Protein AF-A0A969BPZ3-F1 (afdb_monomer)

Foldseek 3Di:
DVVVVVVVVVVVVVVVVVVVVVVVVVVVVVVVVVVVVVVCVVVVNDPVVVVVPPPDPPPPPPLPPPVPVLVVLLVLVVVLLVVCVVDDDDPVSVVSVVVSLVVLLSDDLVSNLVSLVVLCVPPVDDPLSNLVVLVVSLVSCCVRPVVSSVVSVVVVCVVPVVVCNVVNPDPPVVVVPPPDPPPDPDDD

pLDDT: mean 77.87, std 13.93, range [44.22, 94.94]

Secondary structure (DSSP, 8-state):
-HHHHHHHHHHHHHHHHHHHHHHHHHHHHHHHHHHHHHHHHHTT---HHHHGGGT--------------HHHHHHHHHHHHHHHHH-TT-HHHHHHHHHHHHHHHHS-HHHHHHHHHHHHH-TTS-HHHHHHHHHHHHHHHHHH-HHHHHHHHHHHHHHS-GGGTTT----GGGGGGSS---------

Structure (mmCIF, N/CA/C/O backbone):
data_AF-A0A969BPZ3-F1
#
_entry.id   AF-A0A969BPZ3-F1
#
loop_
_atom_site.group_PDB
_atom_site.id
_atom_site.type_symbol
_atom_site.label_atom_id
_atom_site.label_alt_id
_atom_site.label_comp_id
_atom_site.label_asym_id
_atom_site.label_entity_id
_atom_site.label_seq_id
_atom_site.pdbx_PDB_ins_code
_atom_site.Cartn_x
_atom_site.Cartn_y
_atom_site.Cartn_z
_atom_site.occupancy
_atom_site.B_iso_or_equiv
_atom_site.auth_seq_id
_atom_site.auth_comp_id
_atom_site.auth_asym_id
_atom_site.auth_atom_id
_atom_site.pdbx_PDB_model_num
ATOM 1 N N . MET A 1 1 ? 18.021 32.099 -45.052 1.00 61.59 1 MET A N 1
ATOM 2 C CA . MET A 1 1 ? 17.840 30.682 -45.458 1.00 61.59 1 MET A CA 1
ATOM 3 C C . MET A 1 1 ? 18.599 29.676 -44.587 1.00 61.59 1 MET A C 1
ATOM 5 O O . MET A 1 1 ? 18.007 28.665 -44.249 1.00 61.59 1 MET A O 1
ATOM 9 N N . LYS A 1 2 ? 19.845 29.931 -44.150 1.00 79.25 2 LYS A N 1
ATOM 10 C CA . LYS A 1 2 ? 20.632 28.962 -43.348 1.00 79.25 2 LYS A CA 1
ATOM 11 C C . LYS A 1 2 ? 20.025 28.616 -41.974 1.00 79.25 2 LYS A C 1
ATOM 13 O O . LYS A 1 2 ? 20.134 27.482 -41.537 1.00 79.25 2 LYS A O 1
ATOM 18 N N . ILE A 1 3 ? 19.326 29.565 -41.345 1.00 88.38 3 ILE A N 1
ATOM 19 C CA . ILE A 1 3 ? 18.760 29.425 -39.988 1.00 88.38 3 ILE A CA 1
ATOM 20 C C . ILE A 1 3 ? 17.655 28.351 -39.915 1.00 88.38 3 ILE A C 1
ATOM 22 O O . ILE A 1 3 ? 17.536 27.652 -38.914 1.00 88.38 3 ILE A O 1
ATOM 26 N N . SER A 1 4 ? 16.873 28.172 -40.987 1.00 85.31 4 SER A N 1
ATOM 27 C CA . SER A 1 4 ? 15.794 27.173 -41.021 1.00 85.31 4 SER A CA 1
ATOM 28 C C . SER A 1 4 ? 16.330 25.737 -41.071 1.00 85.31 4 SER A C 1
ATOM 30 O O . SER A 1 4 ? 15.744 24.850 -40.452 1.00 85.31 4 SER A O 1
ATOM 32 N N . LEU A 1 5 ? 17.475 25.521 -41.730 1.00 92.50 5 LEU A N 1
ATOM 33 C CA . LEU A 1 5 ? 18.128 24.212 -41.779 1.00 92.50 5 LEU A CA 1
ATOM 34 C C . LEU A 1 5 ? 18.651 23.813 -40.392 1.00 92.50 5 LEU A C 1
ATOM 36 O O . LEU A 1 5 ? 18.421 22.692 -39.945 1.00 92.50 5 LEU A O 1
ATOM 40 N N . THR A 1 6 ? 19.295 24.745 -39.681 1.00 93.94 6 THR A N 1
ATOM 41 C CA . THR A 1 6 ? 19.827 24.494 -38.335 1.00 93.94 6 THR A CA 1
ATOM 42 C C . THR A 1 6 ? 18.718 24.131 -37.350 1.00 93.94 6 THR A C 1
ATOM 44 O O . THR A 1 6 ? 18.886 23.213 -36.552 1.00 93.94 6 THR A O 1
ATOM 47 N N . LEU A 1 7 ? 17.557 24.791 -37.443 1.00 92.81 7 LEU A N 1
ATOM 48 C CA . LEU A 1 7 ? 16.413 24.510 -36.572 1.00 92.81 7 LEU A CA 1
ATOM 49 C C . LEU A 1 7 ? 15.846 23.095 -36.790 1.00 92.81 7 LEU A C 1
ATOM 51 O O . LEU A 1 7 ? 15.553 22.398 -35.822 1.00 92.81 7 LEU A O 1
ATOM 55 N N . SER A 1 8 ? 15.750 22.639 -38.045 1.00 93.25 8 SER A N 1
ATOM 56 C CA . SER A 1 8 ? 15.281 21.281 -38.356 1.00 93.25 8 SER A CA 1
ATOM 57 C C . SER A 1 8 ? 16.219 20.203 -37.806 1.00 93.25 8 SER A C 1
ATOM 59 O O . SER A 1 8 ? 15.750 19.178 -37.314 1.00 93.25 8 SER A O 1
ATOM 61 N N . VAL A 1 9 ? 17.535 20.429 -37.866 1.00 94.94 9 VAL A N 1
ATOM 62 C CA . VAL A 1 9 ? 18.534 19.486 -37.335 1.00 94.94 9 VAL A CA 1
ATOM 63 C C . VAL A 1 9 ? 18.443 19.394 -35.810 1.00 94.94 9 VAL A C 1
ATOM 65 O O . VAL A 1 9 ? 18.528 18.297 -35.261 1.00 94.94 9 VAL A O 1
ATOM 68 N N . ILE A 1 10 ? 18.199 20.516 -35.124 1.00 94.75 10 ILE A N 1
ATOM 69 C CA . ILE A 1 10 ? 18.041 20.537 -33.663 1.00 94.75 10 ILE A CA 1
ATOM 70 C C . ILE A 1 10 ? 16.812 19.727 -33.233 1.00 94.75 10 ILE A C 1
ATOM 72 O O . ILE A 1 10 ? 16.922 18.885 -32.345 1.00 94.75 10 ILE A O 1
ATOM 76 N N . ILE A 1 11 ? 15.657 19.920 -33.880 1.00 93.19 11 ILE A N 1
ATOM 77 C CA . ILE A 1 11 ? 14.431 19.176 -33.536 1.00 93.19 11 ILE A CA 1
ATOM 78 C C . ILE A 1 11 ? 14.629 17.667 -33.752 1.00 93.19 11 ILE A C 1
ATOM 80 O O . ILE A 1 11 ? 14.223 16.864 -32.910 1.00 93.19 11 ILE A O 1
ATOM 84 N N . LEU A 1 12 ? 15.309 17.279 -34.838 1.00 94.62 12 LEU A N 1
ATOM 85 C CA . LEU A 1 12 ? 15.612 15.875 -35.124 1.00 94.62 12 LEU A CA 1
ATOM 86 C C . LEU A 1 12 ? 16.534 15.260 -34.059 1.00 94.62 12 LEU A C 1
ATOM 88 O O . LEU A 1 12 ? 16.287 14.146 -33.598 1.00 94.62 12 LEU A O 1
ATOM 92 N N . ALA A 1 13 ? 17.559 16.000 -33.626 1.00 94.31 13 ALA A N 1
ATOM 93 C CA . ALA A 1 13 ? 18.487 15.556 -32.589 1.00 94.31 13 ALA A CA 1
ATOM 94 C C . ALA A 1 13 ? 17.786 15.340 -31.235 1.00 94.31 13 ALA A C 1
ATOM 96 O O . ALA A 1 13 ? 18.028 14.326 -30.578 1.00 94.31 13 ALA A O 1
ATOM 97 N N . VAL A 1 14 ? 16.870 16.237 -30.842 1.00 92.44 14 VAL A N 1
ATOM 98 C CA . VAL A 1 14 ? 16.089 16.081 -29.599 1.00 92.44 14 VAL A CA 1
ATOM 99 C C . VAL A 1 14 ? 15.167 14.860 -29.675 1.00 92.44 14 VAL A C 1
ATOM 101 O O . VAL A 1 14 ? 15.105 14.078 -28.724 1.00 92.44 14 VAL A O 1
ATOM 104 N N . GLY A 1 15 ? 14.489 14.652 -30.808 1.00 90.12 15 GLY A N 1
ATOM 105 C CA . GLY A 1 15 ? 13.627 13.485 -31.015 1.00 90.12 15 GLY A CA 1
ATOM 106 C C . GLY A 1 15 ? 14.395 12.161 -30.955 1.00 90.12 15 GLY A C 1
ATOM 107 O O . GLY A 1 15 ? 13.956 11.222 -30.288 1.00 90.12 15 GLY A O 1
ATOM 108 N N . PHE A 1 16 ? 15.571 12.103 -31.587 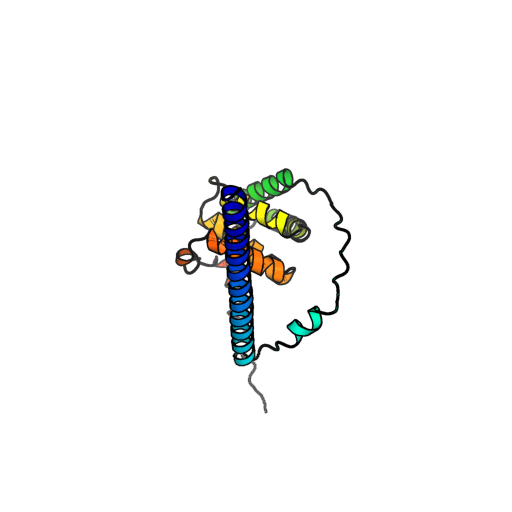1.00 92.69 16 PHE A N 1
ATOM 109 C CA . PHE A 1 16 ? 16.438 10.923 -31.567 1.00 92.69 16 PHE A CA 1
ATOM 110 C C . PHE A 1 16 ? 16.926 10.596 -30.151 1.00 92.69 16 PHE A C 1
ATOM 112 O O . PHE A 1 16 ? 16.864 9.441 -29.724 1.00 92.69 16 PHE A O 1
ATOM 119 N N . TRP A 1 17 ? 17.339 11.617 -29.392 1.00 90.94 17 TRP A N 1
ATOM 120 C CA . TRP A 1 17 ? 17.774 11.442 -28.007 1.00 90.94 17 TRP A CA 1
ATOM 121 C C . TRP A 1 17 ? 16.648 10.890 -27.123 1.00 90.94 17 TRP A C 1
ATOM 123 O O . TRP A 1 17 ? 16.852 9.914 -26.398 1.00 90.94 17 TRP A O 1
ATOM 133 N N . LEU A 1 18 ? 15.438 11.461 -27.198 1.00 87.00 18 LEU A N 1
ATOM 134 C CA . LEU A 1 18 ? 14.296 10.949 -26.433 1.00 87.00 18 LEU A CA 1
ATOM 135 C C . LEU A 1 18 ? 13.954 9.504 -26.822 1.00 87.00 18 LEU A C 1
ATOM 137 O O . LEU A 1 18 ? 13.739 8.677 -25.933 1.00 87.00 18 LEU A O 1
ATOM 141 N N . GLY A 1 19 ? 13.957 9.183 -28.118 1.00 86.31 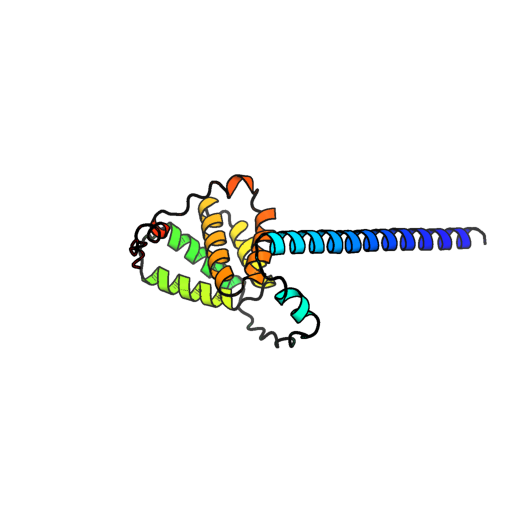19 GLY A N 1
ATOM 142 C CA . GLY A 1 19 ? 13.690 7.830 -28.610 1.00 86.31 19 GLY A CA 1
ATOM 143 C C . GLY A 1 19 ? 14.682 6.797 -28.069 1.00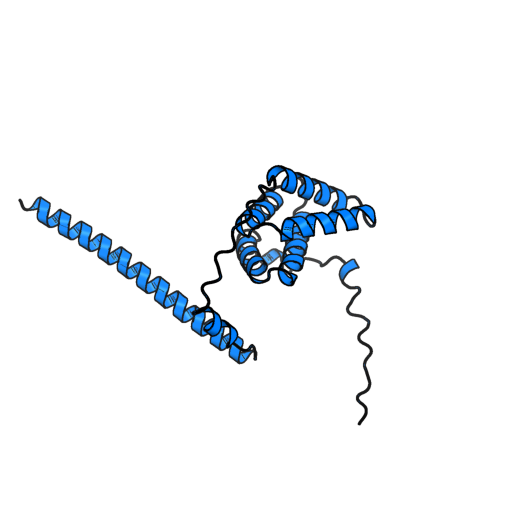 86.31 19 GLY A C 1
ATOM 144 O O . GLY A 1 19 ? 14.275 5.749 -27.563 1.00 86.31 19 GLY A O 1
ATOM 145 N N . ALA A 1 20 ? 15.978 7.121 -28.077 1.00 83.69 20 ALA A N 1
ATOM 146 C CA . ALA A 1 20 ? 17.019 6.240 -27.553 1.00 83.69 20 ALA A CA 1
ATOM 147 C C . ALA A 1 20 ? 16.825 5.938 -26.054 1.00 83.69 20 ALA A C 1
ATOM 149 O O . ALA A 1 20 ? 16.913 4.783 -25.633 1.00 83.69 20 ALA A O 1
ATOM 150 N N . THR A 1 21 ? 16.474 6.943 -25.241 1.00 83.00 21 THR A N 1
ATOM 151 C CA . THR A 1 21 ? 16.262 6.729 -23.794 1.00 83.00 21 THR A CA 1
ATOM 152 C C . THR A 1 21 ? 15.083 5.802 -23.485 1.00 83.00 21 THR A C 1
ATOM 154 O O . THR A 1 21 ? 15.133 5.042 -22.516 1.00 83.00 21 THR A O 1
ATOM 157 N N . GLN A 1 22 ? 14.027 5.818 -24.304 1.00 77.00 22 GLN A N 1
ATOM 158 C CA . GLN A 1 22 ? 12.872 4.936 -24.120 1.00 77.00 22 GLN A CA 1
ATOM 159 C C . GLN A 1 22 ? 13.213 3.479 -24.452 1.00 77.00 22 GLN A C 1
ATOM 161 O O . GLN A 1 22 ? 12.783 2.571 -23.736 1.00 77.00 22 GLN A O 1
ATOM 166 N N . HIS A 1 23 ? 14.038 3.250 -25.478 1.00 77.38 23 HIS A N 1
ATOM 167 C CA . HIS A 1 23 ? 14.510 1.911 -25.827 1.00 77.38 23 HIS A CA 1
ATOM 168 C C . HIS A 1 23 ? 15.363 1.281 -24.725 1.00 77.38 23 HIS A C 1
ATOM 170 O O . HIS A 1 23 ? 15.146 0.114 -24.394 1.00 77.38 23 HIS A O 1
ATOM 176 N N . HIS A 1 24 ? 16.265 2.050 -24.105 1.00 85.12 24 HIS A N 1
ATOM 177 C CA . HIS A 1 24 ? 17.056 1.558 -22.974 1.00 85.12 24 HIS A CA 1
ATOM 178 C C . HIS A 1 24 ? 16.169 1.142 -21.799 1.00 85.12 24 HIS A C 1
ATOM 180 O O . HIS A 1 24 ? 16.296 0.025 -21.307 1.00 85.12 24 HIS A O 1
ATOM 186 N N . LYS A 1 25 ? 15.179 1.967 -21.431 1.00 79.12 25 LYS A N 1
ATOM 187 C CA . LYS A 1 25 ? 14.241 1.634 -20.345 1.00 79.12 25 LYS A CA 1
ATOM 188 C C . LYS A 1 25 ? 13.459 0.348 -20.607 1.00 79.12 25 LYS A C 1
ATOM 190 O O . LYS A 1 25 ? 13.278 -0.445 -19.689 1.00 79.12 25 LYS A O 1
ATOM 195 N N . LEU A 1 26 ? 12.996 0.131 -21.839 1.00 79.81 26 LEU A N 1
ATOM 196 C CA . LEU A 1 26 ? 12.280 -1.096 -22.206 1.00 79.81 26 LEU A CA 1
ATOM 197 C C . LEU A 1 26 ? 13.194 -2.326 -22.189 1.00 79.81 26 LEU A C 1
ATOM 199 O O . LEU A 1 26 ? 12.759 -3.402 -21.777 1.00 79.81 26 LEU A O 1
ATOM 203 N N . SER A 1 27 ? 14.448 -2.171 -22.617 1.00 85.75 27 SER A N 1
ATOM 204 C CA . SER A 1 27 ? 15.452 -3.234 -22.553 1.00 85.75 27 SER A CA 1
ATOM 205 C C . SER A 1 27 ? 15.763 -3.621 -21.107 1.00 85.75 27 SER A C 1
ATOM 207 O O . SER A 1 27 ? 15.736 -4.804 -20.768 1.00 85.75 27 SER A O 1
ATOM 209 N N . ASP A 1 28 ? 15.970 -2.632 -20.238 1.00 88.06 28 ASP A N 1
ATOM 210 C CA . ASP A 1 28 ? 16.247 -2.855 -18.819 1.00 88.06 28 ASP A CA 1
ATOM 211 C C . ASP A 1 28 ? 15.059 -3.511 -18.113 1.00 88.06 28 ASP A C 1
ATOM 213 O O . ASP A 1 28 ? 15.240 -4.451 -17.340 1.00 88.06 28 ASP A O 1
ATOM 217 N N . LEU A 1 29 ? 13.827 -3.085 -18.423 1.00 80.88 29 LEU A N 1
ATOM 218 C CA . LEU A 1 29 ? 12.624 -3.715 -17.877 1.00 80.88 29 LEU A CA 1
ATOM 219 C C . LEU A 1 29 ? 12.531 -5.193 -18.272 1.00 80.88 29 LEU A C 1
ATOM 221 O O . LEU A 1 29 ? 12.227 -6.030 -17.425 1.00 80.88 29 LEU A O 1
ATOM 225 N N . ARG A 1 30 ? 12.811 -5.525 -19.541 1.00 86.44 30 ARG A N 1
ATOM 226 C CA . ARG A 1 30 ? 12.797 -6.914 -20.029 1.00 86.44 30 ARG A CA 1
ATOM 227 C C . ARG A 1 30 ? 13.885 -7.759 -19.377 1.00 86.44 30 ARG A C 1
ATOM 229 O O . ARG A 1 30 ? 13.601 -8.878 -18.963 1.00 86.44 30 ARG A O 1
ATOM 236 N N . SER A 1 31 ? 15.094 -7.215 -19.250 1.00 88.94 31 SER A N 1
ATOM 237 C CA . SER A 1 31 ? 16.218 -7.889 -18.594 1.00 88.94 31 SER A CA 1
ATOM 238 C C . SER A 1 31 ? 15.914 -8.177 -17.120 1.00 88.94 31 SER A C 1
ATOM 240 O O . SER A 1 31 ? 16.042 -9.311 -16.657 1.00 88.94 31 SER A O 1
ATOM 242 N N . ASN A 1 32 ? 15.402 -7.179 -16.393 1.00 84.94 32 ASN A N 1
ATOM 243 C CA . ASN A 1 32 ? 15.002 -7.339 -14.996 1.00 84.94 32 ASN A CA 1
ATOM 244 C C . ASN A 1 32 ? 13.858 -8.346 -14.844 1.00 84.94 32 ASN A C 1
ATOM 246 O O . ASN A 1 32 ? 13.899 -9.177 -13.941 1.00 84.94 32 ASN A O 1
ATOM 250 N N . HIS A 1 33 ? 12.880 -8.321 -15.750 1.00 85.31 33 HIS A N 1
ATOM 251 C CA . HIS A 1 33 ? 11.781 -9.282 -15.755 1.00 85.31 33 HIS A CA 1
ATOM 252 C C . HIS A 1 33 ? 12.277 -10.721 -15.962 1.00 85.31 33 HIS A C 1
ATOM 254 O O . HIS A 1 33 ? 11.915 -11.608 -15.193 1.00 85.31 33 HIS A O 1
ATOM 260 N N . GLN A 1 34 ? 13.162 -10.955 -16.936 1.00 88.19 34 GLN A N 1
ATOM 261 C CA . GLN A 1 34 ? 13.777 -12.272 -17.152 1.00 88.19 34 GLN A CA 1
ATOM 262 C C . GLN A 1 34 ? 14.583 -12.733 -15.935 1.00 88.19 34 GLN A C 1
ATOM 264 O O . GLN A 1 34 ? 14.506 -13.896 -15.536 1.00 88.19 34 GLN A O 1
ATOM 269 N N . LYS A 1 35 ? 15.315 -11.815 -15.294 1.00 91.31 35 LYS A N 1
ATOM 270 C CA . LYS A 1 35 ? 16.052 -12.112 -14.064 1.00 91.31 35 LYS A CA 1
ATOM 271 C C . LYS A 1 35 ? 15.106 -12.546 -12.943 1.00 91.31 35 LYS A C 1
ATOM 273 O O . LYS A 1 35 ? 15.365 -13.566 -12.311 1.00 91.31 35 LYS A O 1
ATOM 278 N N . SER A 1 36 ? 13.999 -11.834 -12.733 1.00 84.81 36 SER A N 1
ATOM 279 C CA . SER A 1 36 ? 12.981 -12.204 -11.743 1.00 84.81 36 SER A CA 1
ATOM 280 C C . SER A 1 36 ? 12.343 -13.565 -12.028 1.00 84.81 36 SER A C 1
ATOM 282 O O . SER A 1 36 ? 12.197 -14.353 -11.096 1.00 84.81 36 SER A O 1
ATOM 284 N N . LEU A 1 37 ? 12.034 -13.881 -13.292 1.00 86.88 37 LEU A N 1
ATOM 285 C CA . LEU A 1 37 ? 11.508 -15.198 -13.675 1.00 86.88 37 LEU A CA 1
ATOM 286 C C . LEU A 1 37 ? 12.505 -16.319 -13.359 1.00 86.88 37 LEU A C 1
ATOM 288 O O . LEU A 1 37 ? 12.140 -17.293 -12.710 1.00 86.88 37 LEU A O 1
ATOM 292 N N . SER A 1 38 ? 13.784 -16.133 -13.700 1.00 89.12 38 SER A N 1
ATOM 293 C CA . SER A 1 38 ? 14.823 -17.131 -13.405 1.00 89.12 38 SER A CA 1
ATOM 294 C C . SER A 1 38 ? 15.021 -17.375 -11.903 1.00 89.12 38 SER A C 1
ATOM 296 O O . SER A 1 38 ? 15.397 -18.468 -11.484 1.00 89.12 38 SER A O 1
ATOM 298 N N . ILE A 1 39 ? 14.778 -16.357 -11.070 1.00 87.56 39 ILE A N 1
ATOM 299 C CA . ILE A 1 39 ? 14.838 -16.477 -9.610 1.00 87.56 39 ILE A CA 1
ATOM 300 C C . ILE A 1 39 ? 13.615 -17.245 -9.096 1.00 87.56 39 ILE A C 1
ATOM 302 O O . ILE A 1 39 ? 13.776 -18.128 -8.258 1.00 87.56 39 ILE A O 1
ATOM 306 N N . ALA A 1 40 ? 12.421 -16.952 -9.617 1.00 83.38 40 ALA A N 1
ATOM 307 C CA . ALA A 1 40 ? 11.191 -17.656 -9.258 1.00 83.38 40 ALA A CA 1
ATOM 308 C C . ALA A 1 40 ? 11.260 -19.152 -9.616 1.00 83.38 40 ALA A C 1
ATOM 310 O O . ALA A 1 40 ? 10.938 -19.995 -8.779 1.00 83.38 40 ALA A O 1
ATOM 311 N N . GLU A 1 41 ? 11.782 -19.486 -10.800 1.00 88.25 41 GLU A N 1
ATOM 312 C CA . GLU A 1 41 ? 12.008 -20.874 -11.229 1.00 88.25 41 GLU A CA 1
ATOM 313 C C . GLU A 1 41 ? 12.986 -21.606 -10.306 1.00 88.25 41 GLU A C 1
ATOM 315 O O . GLU A 1 41 ? 12.720 -22.729 -9.880 1.00 88.25 41 GLU A O 1
ATOM 320 N N . LYS A 1 42 ? 14.089 -20.952 -9.914 1.00 90.06 42 LYS A N 1
ATOM 321 C CA . LYS A 1 42 ? 15.042 -21.507 -8.934 1.00 90.06 42 LYS A CA 1
ATOM 322 C C . LYS A 1 42 ? 14.419 -21.744 -7.558 1.00 90.06 42 LYS A C 1
ATOM 324 O O . LYS A 1 42 ? 14.901 -22.600 -6.824 1.00 90.06 42 LYS A O 1
ATOM 329 N N . MET A 1 43 ? 13.374 -20.997 -7.207 1.00 85.56 43 MET A N 1
ATOM 330 C CA . MET A 1 43 ? 12.605 -21.181 -5.973 1.00 85.56 43 MET A CA 1
ATOM 331 C C . MET A 1 43 ? 11.469 -22.207 -6.122 1.00 85.56 43 MET A C 1
ATOM 333 O O . MET A 1 43 ? 10.716 -22.412 -5.174 1.00 85.56 43 MET A O 1
ATOM 337 N N . GLY A 1 44 ? 11.331 -22.855 -7.285 1.00 83.94 44 GLY A N 1
ATOM 338 C CA . GLY A 1 44 ? 10.286 -23.847 -7.545 1.00 83.94 44 GLY A CA 1
ATOM 339 C C . GLY A 1 44 ? 8.891 -23.250 -7.752 1.00 83.94 44 GLY A C 1
ATOM 340 O O . GLY A 1 44 ? 7.901 -23.975 -7.686 1.00 83.94 44 GLY A O 1
ATOM 341 N N . VAL A 1 45 ? 8.788 -21.940 -7.994 1.00 80.12 45 VAL A N 1
ATOM 342 C CA . VAL A 1 45 ? 7.517 -21.286 -8.323 1.00 80.12 45 VAL A CA 1
ATOM 343 C C . VAL A 1 45 ? 7.264 -21.459 -9.820 1.00 80.12 45 VAL A C 1
ATOM 345 O O . VAL A 1 45 ? 8.052 -20.984 -10.634 1.00 80.12 45 VAL A O 1
ATOM 348 N N . SER A 1 46 ? 6.168 -22.132 -10.193 1.00 76.12 46 SER A N 1
ATOM 349 C CA . SER A 1 46 ? 5.768 -22.266 -11.603 1.00 76.12 46 SER A CA 1
ATOM 350 C C . SER A 1 46 ? 5.477 -20.884 -12.202 1.00 76.12 46 SER A C 1
ATOM 352 O O . SER A 1 46 ? 4.658 -20.117 -11.686 1.00 76.12 46 SER A O 1
ATOM 354 N N . THR A 1 47 ? 6.179 -20.563 -13.288 1.00 72.81 47 THR A N 1
ATOM 355 C CA . THR A 1 47 ? 6.070 -19.311 -14.052 1.00 72.81 47 THR A CA 1
ATOM 356 C C . THR A 1 47 ? 5.041 -19.398 -15.187 1.00 72.81 47 THR A C 1
ATOM 358 O O . THR A 1 47 ? 4.746 -18.381 -15.818 1.00 72.81 47 THR A O 1
ATOM 361 N N . ASP A 1 48 ? 4.409 -20.563 -15.385 1.00 72.50 48 ASP A N 1
ATOM 362 C CA . ASP A 1 48 ? 3.451 -20.842 -16.470 1.00 72.50 48 ASP A CA 1
ATOM 363 C C . ASP A 1 48 ? 2.210 -19.928 -16.441 1.00 72.50 48 ASP A C 1
ATOM 365 O O . ASP A 1 48 ? 1.552 -19.699 -17.458 1.00 72.50 48 ASP A O 1
ATOM 369 N N . PHE A 1 49 ? 1.902 -19.342 -15.280 1.00 60.56 49 PHE A N 1
ATOM 370 C CA . PHE A 1 49 ? 0.790 -18.404 -15.109 1.00 60.56 49 PHE A CA 1
ATOM 371 C C . PHE A 1 49 ? 1.022 -17.036 -15.769 1.00 60.56 49 PHE A C 1
ATOM 373 O O . PHE A 1 49 ? 0.064 -16.289 -15.977 1.00 60.56 49 PHE A O 1
ATOM 380 N N . VAL A 1 50 ? 2.274 -16.676 -16.077 1.00 62.06 50 VAL A N 1
ATOM 381 C CA . VAL A 1 50 ? 2.611 -15.353 -16.629 1.00 62.06 50 VAL A CA 1
ATOM 382 C C . VAL A 1 50 ? 2.323 -15.291 -18.133 1.00 62.06 50 VAL A C 1
ATOM 384 O O . VAL A 1 50 ? 1.805 -14.278 -18.605 1.00 62.06 50 VAL A O 1
ATOM 387 N N . ASP A 1 51 ? 2.561 -16.380 -18.869 1.00 59.69 51 ASP A N 1
ATOM 388 C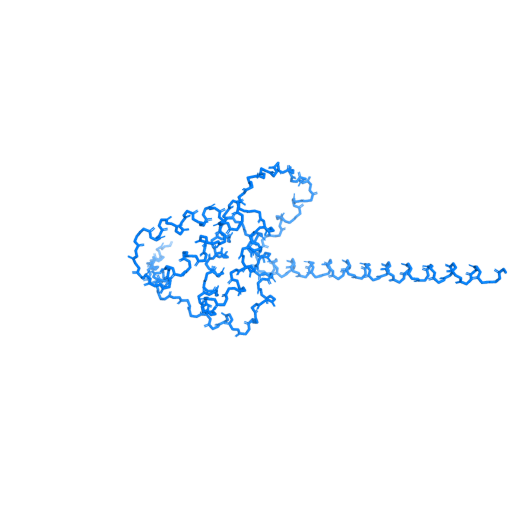 CA . ASP A 1 51 ? 2.361 -16.427 -20.326 1.00 59.69 51 ASP A CA 1
ATOM 389 C C . ASP A 1 51 ? 0.884 -16.563 -20.735 1.00 59.69 51 ASP A C 1
ATOM 391 O O . ASP A 1 51 ? 0.472 -16.058 -21.781 1.00 59.69 51 ASP A O 1
ATOM 395 N N . GLN A 1 52 ? 0.030 -17.145 -19.882 1.00 55.75 52 GLN A N 1
ATOM 396 C CA . GLN A 1 52 ? -1.406 -17.274 -20.179 1.00 55.75 52 GLN A CA 1
ATOM 397 C C . GLN A 1 52 ? -2.158 -15.931 -20.198 1.00 55.75 52 GLN A C 1
ATOM 399 O O . GLN A 1 52 ? -3.259 -15.843 -20.740 1.00 55.75 52 GLN A O 1
ATOM 404 N N . LYS A 1 53 ? -1.571 -14.853 -19.661 1.00 53.41 53 LYS A N 1
ATOM 405 C CA . LYS A 1 53 ? -2.243 -13.550 -19.534 1.00 53.41 53 LYS A CA 1
ATOM 406 C C . LYS A 1 53 ? -2.108 -12.623 -20.746 1.00 53.41 53 LYS A C 1
ATOM 408 O O . LYS A 1 53 ? -2.713 -11.555 -20.753 1.00 53.41 53 LYS A O 1
ATOM 413 N N . ALA A 1 54 ? -1.342 -13.003 -21.772 1.00 54.00 54 ALA A N 1
ATOM 414 C CA . ALA A 1 54 ? -1.154 -12.168 -22.962 1.00 54.00 54 ALA A CA 1
ATOM 415 C C . ALA A 1 54 ? -2.342 -12.217 -23.950 1.00 54.00 54 ALA A C 1
ATOM 417 O O . ALA A 1 54 ? -2.497 -11.305 -24.764 1.00 54.00 54 ALA A O 1
ATOM 418 N N . GLY A 1 55 ? -3.182 -13.257 -23.884 1.00 50.75 55 GLY A N 1
ATOM 419 C CA . GLY A 1 55 ? -4.312 -13.456 -24.802 1.00 50.75 55 GLY A CA 1
ATOM 420 C C . GLY A 1 55 ? -5.672 -13.028 -24.253 1.00 50.75 55 GLY A C 1
ATOM 421 O O . GLY A 1 55 ? -6.538 -12.605 -25.022 1.00 50.75 55 GLY A O 1
ATOM 422 N N . ASP A 1 56 ? -5.857 -13.085 -22.936 1.00 48.12 56 ASP A N 1
ATOM 423 C CA . ASP A 1 56 ? -7.129 -12.738 -22.316 1.00 48.12 56 ASP A CA 1
ATOM 424 C C . ASP A 1 56 ? -7.147 -11.236 -22.034 1.00 48.12 56 ASP A C 1
ATOM 426 O O . ASP A 1 56 ? -6.670 -10.745 -21.009 1.00 48.12 56 ASP A O 1
ATOM 430 N N . LYS A 1 57 ? -7.660 -10.474 -23.008 1.00 52.50 57 LYS A N 1
ATOM 431 C CA . LYS A 1 57 ? -8.088 -9.091 -22.791 1.00 52.50 57 LYS A CA 1
ATOM 432 C C . LYS A 1 57 ? -9.116 -9.128 -21.674 1.00 52.50 57 LYS A C 1
ATOM 434 O O . LYS A 1 57 ? -10.296 -9.338 -21.941 1.00 52.50 57 LYS A O 1
ATOM 439 N N . GLU A 1 58 ? -8.640 -8.940 -20.447 1.00 52.44 58 GLU A N 1
ATOM 440 C CA . GLU A 1 58 ? -9.460 -8.895 -19.249 1.00 52.44 58 GLU A CA 1
ATOM 441 C C . GLU A 1 58 ? -10.670 -8.010 -19.571 1.00 52.44 58 GLU A C 1
ATOM 443 O O . GLU A 1 58 ? -10.480 -6.825 -19.893 1.00 52.44 58 GLU A O 1
ATOM 448 N N . PRO A 1 59 ? -11.893 -8.580 -19.625 1.00 48.53 59 PRO A N 1
ATOM 449 C CA . PRO A 1 59 ? -13.066 -7.836 -20.025 1.00 48.53 59 PRO A CA 1
ATOM 450 C C . PRO A 1 59 ? -13.123 -6.653 -19.087 1.00 48.53 59 PRO A C 1
ATOM 452 O O . PRO A 1 59 ? -13.135 -6.820 -17.866 1.00 48.53 59 PRO A O 1
ATOM 455 N N . ARG A 1 60 ? -13.035 -5.465 -19.687 1.00 50.16 60 ARG A N 1
ATOM 456 C CA . ARG A 1 60 ? -13.021 -4.163 -19.034 1.00 50.16 60 ARG A CA 1
ATOM 457 C C . ARG A 1 60 ? -14.267 -4.122 -18.158 1.00 50.16 60 ARG A C 1
ATOM 459 O O . ARG A 1 60 ? -15.338 -3.769 -18.644 1.00 50.16 60 ARG A O 1
ATOM 466 N N . ARG A 1 61 ? -14.149 -4.604 -16.912 1.00 48.72 61 ARG A N 1
ATOM 467 C CA . ARG A 1 61 ? -15.281 -4.729 -15.997 1.00 48.72 61 ARG A CA 1
ATOM 468 C C . ARG A 1 61 ? -15.903 -3.341 -15.955 1.00 48.72 61 ARG A C 1
ATOM 470 O O . ARG A 1 61 ? -15.144 -2.384 -15.748 1.00 48.72 61 ARG A O 1
ATOM 477 N N . PRO A 1 62 ? -17.214 -3.201 -16.220 1.00 44.22 62 PRO A N 1
ATOM 478 C CA . PRO A 1 62 ? -17.879 -1.930 -16.031 1.00 44.22 62 PRO A CA 1
ATOM 479 C C . PRO A 1 62 ? -17.557 -1.530 -14.602 1.00 44.22 62 PRO A C 1
ATOM 481 O O . PRO A 1 62 ? -17.829 -2.254 -13.644 1.00 44.22 62 PRO A O 1
ATOM 484 N N . ARG A 1 63 ? -16.790 -0.449 -14.493 1.00 53.66 63 ARG A N 1
ATOM 485 C CA . ARG A 1 63 ? -16.399 0.124 -13.223 1.00 53.66 63 ARG A CA 1
ATOM 486 C C . ARG A 1 63 ? -17.704 0.699 -12.716 1.00 53.66 63 ARG A C 1
ATOM 488 O O . ARG A 1 63 ? -18.037 1.821 -13.081 1.00 53.66 63 ARG A O 1
ATOM 495 N N . ASP A 1 64 ? -18.471 -0.114 -11.993 1.00 46.88 64 ASP A N 1
ATOM 496 C CA . ASP A 1 64 ? -19.583 0.351 -11.183 1.00 46.88 64 ASP A CA 1
ATOM 497 C C . ASP A 1 64 ? -18.960 1.378 -10.249 1.00 46.88 64 ASP A C 1
ATOM 499 O O . ASP A 1 64 ? -18.366 1.058 -9.217 1.00 46.88 64 ASP A O 1
ATOM 503 N N . GLN A 1 65 ? -18.995 2.633 -10.695 1.00 51.31 65 GLN A N 1
ATOM 504 C CA . GLN A 1 65 ? -18.699 3.811 -9.913 1.00 51.31 65 GLN A CA 1
ATOM 505 C C . GLN A 1 65 ? -19.839 3.916 -8.915 1.00 51.31 65 GLN A C 1
ATOM 507 O O . GLN A 1 65 ? -20.685 4.799 -8.975 1.00 51.31 65 GLN A O 1
ATOM 512 N N . THR A 1 66 ? -19.854 2.985 -7.965 1.00 56.25 66 THR A N 1
ATOM 513 C CA . THR A 1 66 ? -20.373 3.302 -6.656 1.00 56.25 66 THR A CA 1
ATOM 514 C C . THR A 1 66 ? -19.482 4.451 -6.218 1.00 56.25 66 THR A C 1
ATOM 516 O O . THR A 1 66 ? -18.301 4.247 -5.931 1.00 56.25 66 THR A O 1
ATOM 519 N N . THR A 1 67 ? -19.996 5.675 -6.305 1.00 62.94 67 THR A N 1
ATOM 520 C CA . THR A 1 67 ? -19.353 6.874 -5.777 1.00 62.94 67 THR A CA 1
ATOM 521 C C . THR A 1 67 ? -19.380 6.741 -4.265 1.00 62.94 67 THR A C 1
ATOM 523 O O . THR A 1 67 ? -20.173 7.370 -3.570 1.00 62.94 67 THR A O 1
ATOM 526 N N . VAL A 1 68 ? -18.576 5.810 -3.760 1.00 72.94 68 VAL A N 1
ATOM 527 C CA . VAL A 1 68 ? -18.297 5.679 -2.348 1.00 72.94 68 VAL A CA 1
ATOM 528 C C . VAL A 1 68 ? -17.658 7.001 -1.981 1.00 72.94 68 VAL A C 1
ATOM 530 O O . VAL A 1 68 ? -16.629 7.373 -2.549 1.00 72.94 68 VAL A O 1
ATOM 533 N N . ASP A 1 69 ? -18.324 7.744 -1.104 1.00 87.12 69 ASP A N 1
ATOM 534 C CA . ASP A 1 69 ? -17.810 9.010 -0.618 1.00 87.12 69 ASP A CA 1
ATOM 535 C C . ASP A 1 69 ? -16.503 8.736 0.130 1.00 87.12 69 ASP A C 1
ATOM 537 O O . ASP A 1 69 ? -16.483 8.316 1.288 1.00 87.12 69 ASP A O 1
ATOM 541 N N . LEU A 1 70 ? -15.398 8.923 -0.589 1.00 85.19 70 LEU A N 1
ATOM 542 C CA . LEU A 1 70 ? -14.049 8.677 -0.107 1.00 85.19 70 LEU A CA 1
ATOM 543 C C . LEU A 1 70 ? -13.771 9.466 1.164 1.00 85.19 70 LEU A C 1
ATOM 545 O O . LEU A 1 70 ? -13.123 8.941 2.062 1.00 85.19 70 LEU A O 1
ATOM 549 N N . LYS A 1 71 ? -14.293 10.693 1.276 1.00 85.31 71 LYS A N 1
ATOM 550 C CA . LYS A 1 71 ? -14.093 11.513 2.473 1.00 85.31 71 LYS A CA 1
ATOM 551 C C . LYS A 1 71 ? -14.795 10.898 3.675 1.00 85.31 71 LYS A C 1
ATOM 553 O O . LYS A 1 71 ? -14.192 10.811 4.741 1.00 85.31 71 LYS A O 1
ATOM 558 N N . ALA A 1 72 ? -16.032 10.437 3.495 1.00 90.12 72 ALA A N 1
ATOM 559 C CA . ALA A 1 72 ? -16.782 9.768 4.553 1.00 90.12 72 ALA A CA 1
ATOM 560 C C . ALA A 1 72 ? -16.161 8.421 4.950 1.00 90.12 72 ALA A C 1
ATOM 562 O O . ALA A 1 72 ? -16.220 8.032 6.113 1.00 90.12 72 ALA A O 1
ATOM 563 N N . LEU A 1 73 ? -15.570 7.691 4.001 1.00 89.62 73 LEU A N 1
ATOM 564 C CA . LEU A 1 73 ? -14.899 6.426 4.301 1.00 89.62 73 LEU A CA 1
ATOM 565 C C . LEU A 1 73 ? -13.588 6.667 5.054 1.00 89.62 73 LEU A C 1
ATOM 567 O O . LEU A 1 73 ? -13.353 6.023 6.072 1.00 89.62 73 LEU A O 1
ATOM 571 N N . ILE A 1 74 ? -12.786 7.640 4.614 1.00 87.44 74 ILE A N 1
ATOM 572 C CA . ILE A 1 74 ? -11.553 8.044 5.299 1.00 87.44 74 ILE A CA 1
ATOM 573 C C . ILE A 1 74 ? -11.862 8.489 6.730 1.00 87.44 74 ILE A C 1
ATOM 575 O O . ILE A 1 74 ? -11.216 8.007 7.651 1.00 87.44 74 ILE A O 1
ATOM 579 N N . SER A 1 75 ? -12.873 9.340 6.943 1.00 90.19 75 SER A N 1
ATOM 580 C CA . SER A 1 75 ? -13.218 9.808 8.293 1.00 90.19 75 SER A CA 1
ATOM 581 C C . SER A 1 75 ? -13.718 8.687 9.207 1.00 90.19 75 SER A C 1
ATOM 583 O O . SER A 1 75 ? -13.390 8.663 10.390 1.00 90.19 75 SER A O 1
ATOM 585 N N . LYS A 1 76 ? -14.474 7.720 8.670 1.00 90.81 76 LYS A N 1
ATOM 586 C CA . LYS A 1 76 ? -14.862 6.512 9.415 1.00 90.81 76 LYS A CA 1
ATOM 587 C C . LYS A 1 76 ? -13.654 5.654 9.765 1.00 90.81 76 LYS A C 1
ATOM 589 O O . LYS A 1 76 ? -13.597 5.120 10.867 1.00 90.81 76 LYS A O 1
ATOM 594 N N . PHE A 1 77 ? -12.704 5.523 8.844 1.00 87.25 77 PHE A N 1
ATOM 595 C CA . PHE A 1 77 ? -11.506 4.724 9.059 1.00 87.25 77 PHE A CA 1
ATOM 596 C C . PHE A 1 77 ? -10.575 5.367 10.093 1.00 87.25 77 PHE A C 1
ATOM 598 O O . PHE A 1 77 ? -10.086 4.668 10.973 1.00 87.25 77 PHE A O 1
ATOM 605 N N . THR A 1 78 ? -10.392 6.691 10.064 1.00 86.19 78 THR A N 1
ATOM 606 C CA . THR A 1 78 ? -9.598 7.406 11.077 1.00 86.19 78 THR A CA 1
ATOM 607 C C . THR A 1 78 ? -10.279 7.417 12.445 1.00 86.19 78 THR A C 1
ATOM 609 O O . THR A 1 78 ? -9.605 7.288 13.465 1.00 86.19 78 THR A O 1
ATOM 612 N N . ALA A 1 79 ? -11.612 7.508 12.499 1.00 90.62 79 ALA A N 1
ATOM 613 C CA . ALA A 1 79 ? -12.357 7.355 13.748 1.00 90.62 79 ALA A CA 1
ATOM 614 C C . ALA A 1 79 ? -12.205 5.939 14.330 1.00 90.62 79 ALA A C 1
ATOM 616 O O . ALA A 1 79 ? -11.877 5.799 15.505 1.00 90.62 79 ALA A O 1
ATOM 617 N N . LEU A 1 80 ? -12.359 4.900 13.501 1.00 88.50 80 LEU A N 1
ATOM 618 C CA . LEU A 1 80 ? -12.165 3.508 13.912 1.00 88.50 80 LEU A CA 1
ATOM 619 C C . LEU A 1 80 ? -10.723 3.254 14.379 1.00 88.50 80 LEU A C 1
ATOM 621 O O . LEU A 1 80 ? -10.513 2.604 15.395 1.00 88.50 80 LEU A O 1
ATOM 625 N N . ALA A 1 81 ? -9.734 3.802 13.670 1.00 85.31 81 ALA A N 1
ATOM 626 C CA . ALA A 1 81 ? -8.327 3.735 14.052 1.00 85.31 81 ALA A CA 1
ATOM 627 C C . ALA A 1 81 ? -8.086 4.294 15.463 1.00 85.31 81 ALA A C 1
ATOM 629 O O . ALA A 1 81 ? -7.358 3.694 16.248 1.00 85.31 81 ALA A O 1
ATOM 630 N N . LYS A 1 82 ? -8.728 5.416 15.809 1.00 86.94 82 LYS A N 1
ATOM 631 C CA . LYS A 1 82 ? -8.654 6.003 17.156 1.00 86.94 82 LYS A CA 1
ATOM 632 C C . LYS A 1 82 ? -9.372 5.151 18.203 1.00 86.94 82 LYS A C 1
ATOM 634 O O . LYS A 1 82 ? -8.843 4.975 19.298 1.00 86.94 82 LYS A O 1
ATOM 639 N N . GLU A 1 83 ? -10.543 4.602 17.871 1.00 88.00 83 GLU A N 1
ATOM 640 C CA . GLU A 1 83 ? -11.275 3.681 18.755 1.00 88.00 83 GLU A CA 1
ATOM 641 C C . GLU A 1 83 ? -10.442 2.422 19.061 1.00 88.00 83 GLU A C 1
ATOM 643 O O . GLU A 1 83 ? -10.313 2.054 20.225 1.00 88.00 83 GLU A O 1
ATOM 648 N N . LEU A 1 84 ? -9.790 1.829 18.053 1.00 83.75 84 LEU A N 1
ATOM 649 C CA . LEU A 1 84 ? -8.931 0.643 18.196 1.00 83.75 84 LEU A CA 1
ATOM 6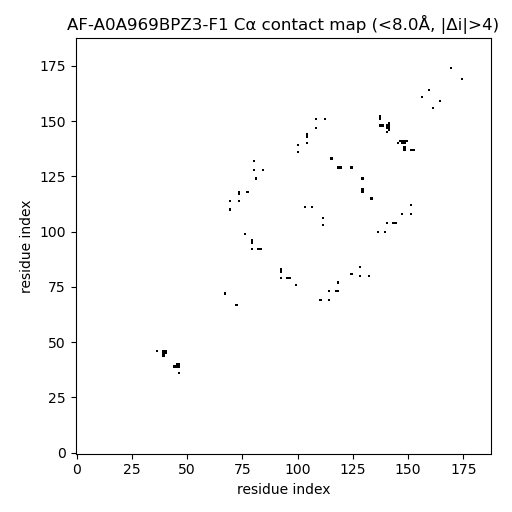50 C C . LEU A 1 84 ? -7.738 0.865 19.131 1.00 83.75 84 LEU A C 1
ATOM 652 O O . LEU A 1 84 ? -7.353 -0.044 19.856 1.00 83.75 84 LEU A O 1
ATOM 656 N N . VAL A 1 85 ? -7.160 2.068 19.137 1.00 80.38 85 VAL A N 1
ATOM 657 C CA . VAL A 1 85 ? -6.053 2.411 20.047 1.00 80.38 85 VAL A CA 1
ATOM 658 C C . VAL A 1 85 ? -6.533 2.558 21.494 1.00 80.38 85 VAL A C 1
ATOM 660 O O . VAL A 1 85 ? -5.757 2.364 22.424 1.00 80.38 85 VAL A O 1
ATOM 663 N N . THR A 1 86 ? -7.803 2.911 21.699 1.00 83.94 86 THR A N 1
ATOM 664 C CA . THR A 1 86 ? -8.332 3.265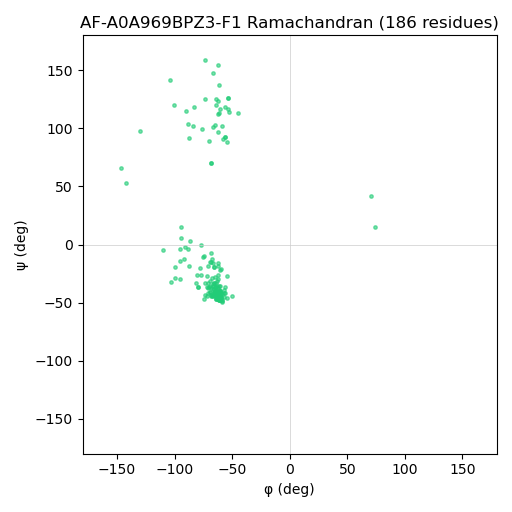 23.026 1.00 83.94 86 THR A CA 1
ATOM 665 C C . THR A 1 86 ? -9.095 2.112 23.684 1.00 83.94 86 THR A C 1
ATOM 667 O O . THR A 1 86 ? -9.321 2.130 24.891 1.00 83.94 86 THR A O 1
ATOM 670 N N . SER A 1 87 ? -9.543 1.124 22.912 1.00 81.56 87 SER A N 1
ATOM 671 C CA . SER A 1 87 ? -10.417 0.048 23.381 1.00 81.56 87 SER A CA 1
ATOM 672 C C . SER A 1 87 ? -9.862 -1.313 22.976 1.00 81.56 87 SER A C 1
ATOM 674 O O . SER A 1 87 ? -10.086 -1.780 21.861 1.00 81.56 87 SER A O 1
ATOM 676 N N . GLU A 1 88 ? -9.160 -1.958 23.908 1.00 73.44 88 GLU A N 1
ATOM 677 C CA . GLU A 1 88 ? -8.844 -3.383 23.815 1.00 73.44 88 GLU A CA 1
ATOM 678 C C . GLU A 1 88 ? -10.130 -4.188 24.108 1.00 73.44 88 GLU A C 1
ATOM 680 O O . GLU A 1 88 ? -10.785 -3.977 25.127 1.00 73.44 88 GLU A O 1
ATOM 685 N N . ASP A 1 89 ? -10.512 -5.078 23.187 1.00 79.06 89 ASP A N 1
ATOM 686 C CA . ASP A 1 89 ? -11.576 -6.091 23.325 1.00 79.06 89 ASP A CA 1
ATOM 687 C C . ASP A 1 89 ? -13.057 -5.639 23.366 1.00 79.06 89 ASP A C 1
ATOM 689 O O . ASP A 1 89 ? -13.875 -6.221 24.084 1.00 79.06 89 ASP A O 1
ATOM 693 N N . ASP A 1 90 ? -13.477 -4.681 22.526 1.00 87.38 90 ASP A N 1
ATOM 694 C CA . ASP A 1 90 ? -14.918 -4.490 22.254 1.00 87.38 90 ASP A CA 1
ATOM 695 C C . ASP A 1 90 ? -15.388 -5.341 21.045 1.00 87.38 90 ASP A C 1
ATOM 697 O O . ASP A 1 90 ? -15.016 -5.056 19.900 1.00 87.38 90 ASP A O 1
ATOM 701 N N . PRO A 1 91 ? -16.284 -6.335 21.226 1.00 86.06 91 PRO A N 1
ATOM 702 C CA . PRO A 1 91 ? -16.827 -7.141 20.124 1.00 86.06 91 PRO A CA 1
ATOM 703 C C . PRO A 1 91 ? -17.634 -6.323 19.099 1.00 86.06 91 PRO A C 1
ATOM 705 O O . PRO A 1 91 ? -17.883 -6.769 17.974 1.00 86.06 91 PRO A O 1
ATOM 708 N N . ARG A 1 92 ? -18.085 -5.112 19.454 1.00 88.75 92 ARG A N 1
ATOM 709 C CA . ARG A 1 92 ? -18.723 -4.186 18.506 1.00 88.75 92 ARG A CA 1
ATOM 710 C C . ARG A 1 92 ? -17.704 -3.571 17.554 1.00 88.75 92 ARG A C 1
ATOM 712 O O . ARG A 1 92 ? -18.054 -3.336 16.394 1.00 88.75 92 ARG A O 1
ATOM 719 N N . LEU A 1 93 ? -16.475 -3.336 18.019 1.00 85.50 93 LEU A N 1
ATOM 720 C CA . LEU A 1 93 ? -15.391 -2.832 17.179 1.00 85.50 93 LEU A CA 1
ATOM 721 C C . LEU A 1 93 ? -15.003 -3.867 16.136 1.00 85.50 93 LEU A C 1
ATOM 723 O O . LEU A 1 93 ? -14.936 -3.521 14.965 1.00 85.50 93 LEU A O 1
ATOM 727 N N . GLU A 1 94 ? -14.887 -5.141 16.509 1.00 83.06 94 GLU A N 1
ATOM 728 C CA . GLU A 1 94 ? -14.564 -6.217 15.564 1.00 83.06 94 GLU A CA 1
ATOM 729 C C . GLU A 1 94 ? -15.531 -6.250 14.365 1.00 83.06 94 GLU A C 1
ATOM 731 O O . GLU A 1 94 ? -15.109 -6.269 13.205 1.00 83.06 94 GLU A O 1
ATOM 736 N N . LYS A 1 95 ? -16.844 -6.151 14.622 1.00 89.25 95 LYS A N 1
ATOM 737 C CA . LYS A 1 95 ? -17.860 -6.094 13.556 1.00 89.25 95 LYS A CA 1
ATOM 738 C C . LYS A 1 95 ? -17.712 -4.860 12.666 1.00 89.25 95 LYS A C 1
ATOM 740 O O . LYS A 1 95 ? -17.823 -4.980 11.445 1.00 89.25 95 LYS A O 1
ATOM 745 N N . ARG A 1 96 ? -17.467 -3.684 13.254 1.00 88.38 96 ARG A N 1
ATOM 746 C CA . ARG A 1 96 ? -17.263 -2.434 12.500 1.00 88.38 96 ARG A CA 1
ATOM 747 C C . ARG A 1 96 ? -15.995 -2.493 11.653 1.00 88.38 96 ARG A C 1
ATOM 749 O O . ARG A 1 96 ? -16.029 -2.089 10.492 1.00 88.38 96 ARG A O 1
ATOM 756 N N . THR A 1 97 ? -14.914 -3.042 12.200 1.00 84.31 97 THR A N 1
ATOM 757 C CA . THR A 1 97 ? -13.646 -3.264 11.501 1.00 84.31 97 THR A CA 1
ATOM 758 C C . THR A 1 97 ? -13.848 -4.199 10.314 1.00 84.31 97 THR A C 1
ATOM 760 O O . THR A 1 97 ? -13.466 -3.856 9.197 1.00 84.31 97 THR A O 1
ATOM 763 N N . ALA A 1 98 ? -14.539 -5.328 10.505 1.00 84.44 98 ALA A N 1
ATOM 764 C CA . ALA A 1 98 ? -14.857 -6.260 9.425 1.00 84.44 98 ALA A CA 1
ATOM 765 C C . ALA A 1 98 ? -15.705 -5.610 8.313 1.00 84.44 98 ALA A C 1
ATOM 767 O O . ALA A 1 98 ? -15.473 -5.842 7.122 1.00 84.44 98 ALA A O 1
ATOM 768 N N . GLU A 1 99 ? -16.672 -4.764 8.675 1.00 89.94 99 GLU A N 1
ATOM 769 C CA . GLU A 1 99 ? -17.490 -4.039 7.702 1.00 89.94 99 GLU A CA 1
ATOM 770 C C . GLU A 1 99 ? -16.680 -2.991 6.923 1.00 89.94 99 GLU A C 1
ATOM 772 O O . GLU A 1 99 ? -16.786 -2.924 5.695 1.00 89.94 99 GLU A O 1
ATOM 777 N N . LEU A 1 100 ? -15.825 -2.220 7.601 1.00 87.06 100 LEU A N 1
ATOM 778 C CA . LEU A 1 100 ? -14.924 -1.255 6.963 1.00 87.06 100 LEU A CA 1
ATOM 779 C C . LEU A 1 100 ? -13.936 -1.941 6.023 1.00 87.06 100 LEU A C 1
ATOM 781 O O . LEU A 1 100 ? -13.768 -1.505 4.885 1.00 87.06 100 LEU A O 1
ATOM 785 N N . ILE A 1 101 ? -13.360 -3.065 6.442 1.00 83.25 101 ILE A N 1
ATOM 786 C CA . ILE A 1 101 ? -12.513 -3.911 5.599 1.00 83.25 101 ILE A CA 1
ATOM 787 C C . ILE A 1 101 ? -13.267 -4.353 4.342 1.00 83.25 101 ILE A C 1
ATOM 789 O O . ILE A 1 101 ? -12.740 -4.261 3.232 1.00 83.25 101 ILE A O 1
ATOM 793 N N . LYS A 1 102 ? -14.524 -4.792 4.478 1.00 85.69 102 LYS A N 1
ATOM 794 C CA . LYS A 1 102 ? -15.355 -5.192 3.333 1.00 85.69 102 LYS A CA 1
ATOM 795 C C . LYS A 1 102 ? -15.622 -4.020 2.385 1.00 85.69 102 LYS A C 1
ATOM 797 O O . LYS A 1 102 ? -15.666 -4.221 1.170 1.00 85.69 102 LYS A O 1
ATOM 802 N N . GLN A 1 103 ? -15.780 -2.804 2.910 1.00 88.25 103 GLN A N 1
ATOM 803 C CA . GLN A 1 103 ? -15.919 -1.586 2.103 1.00 88.25 103 GLN A CA 1
ATOM 804 C C . GLN A 1 103 ? -14.612 -1.239 1.377 1.00 88.25 103 GLN A C 1
ATOM 806 O O . GLN A 1 103 ? -14.640 -0.993 0.172 1.00 88.25 103 GLN A O 1
ATOM 811 N N . ILE A 1 104 ? -13.465 -1.320 2.056 1.00 85.31 104 ILE A N 1
ATOM 812 C CA . ILE A 1 104 ? -12.132 -1.129 1.461 1.00 85.31 104 ILE A CA 1
ATOM 813 C C . ILE A 1 104 ? -11.867 -2.169 0.370 1.00 85.31 104 ILE A C 1
ATOM 815 O O . ILE A 1 104 ? -11.388 -1.837 -0.713 1.00 85.31 104 ILE A O 1
ATOM 819 N N . GLY A 1 105 ? -12.278 -3.417 0.593 1.00 83.06 105 GLY A N 1
ATOM 820 C CA . GLY A 1 105 ? -12.199 -4.494 -0.389 1.00 83.06 105 GLY A CA 1
ATOM 821 C C . GLY A 1 105 ? -12.981 -4.211 -1.675 1.00 83.06 105 GLY A C 1
ATOM 822 O O . GLY A 1 105 ? -12.647 -4.770 -2.718 1.00 83.06 105 GLY A O 1
ATOM 823 N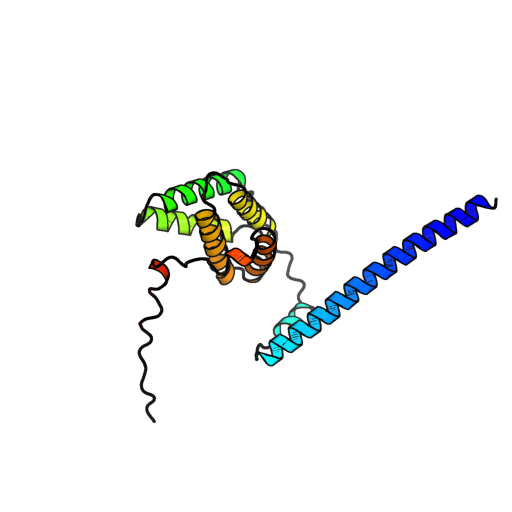 N . ARG A 1 106 ? -13.969 -3.308 -1.658 1.00 86.81 106 ARG A N 1
ATOM 824 C CA . ARG A 1 106 ? -14.707 -2.869 -2.857 1.00 86.81 106 ARG A CA 1
ATOM 825 C C . ARG A 1 106 ? -14.039 -1.704 -3.584 1.00 86.81 106 ARG A C 1
ATOM 827 O O . ARG A 1 106 ? -14.321 -1.507 -4.763 1.00 86.81 106 ARG A O 1
ATOM 834 N N . LEU A 1 107 ? -13.134 -0.976 -2.931 1.00 86.38 107 LEU A N 1
ATOM 835 C CA . LEU A 1 107 ? -12.432 0.149 -3.543 1.00 86.38 107 LEU A CA 1
ATOM 836 C C . LEU A 1 107 ? -11.505 -0.316 -4.675 1.00 86.38 107 LEU A C 1
ATOM 838 O O . LEU A 1 107 ? -10.932 -1.416 -4.660 1.00 86.38 107 LEU A O 1
ATOM 842 N N . GLY A 1 108 ? -11.363 0.544 -5.683 1.00 85.88 108 GLY A N 1
ATOM 843 C CA . GLY A 1 108 ? -10.340 0.388 -6.709 1.00 85.88 108 GLY A CA 1
ATOM 844 C C . GLY A 1 108 ? -8.955 0.734 -6.159 1.00 85.88 108 GLY A C 1
ATOM 845 O O . GLY A 1 108 ? -8.834 1.492 -5.202 1.00 85.88 108 GLY A O 1
ATOM 846 N N . GLN A 1 109 ? -7.898 0.236 -6.804 1.00 84.12 109 GLN A N 1
ATOM 847 C CA . GLN A 1 109 ? -6.504 0.487 -6.402 1.00 84.12 109 GLN A CA 1
ATOM 848 C C . GLN A 1 109 ? -6.194 1.978 -6.175 1.00 84.12 109 GLN A C 1
ATOM 850 O O . GLN A 1 109 ? -5.575 2.329 -5.178 1.00 84.12 109 GLN A O 1
ATOM 855 N N . GLY A 1 110 ? -6.655 2.857 -7.072 1.00 84.88 110 GLY A N 1
ATOM 856 C CA . GLY A 1 110 ? -6.408 4.299 -6.956 1.00 84.88 110 GLY A CA 1
ATOM 857 C C . GLY A 1 110 ? -7.111 4.963 -5.768 1.00 84.88 110 GLY A C 1
ATOM 858 O O . GLY A 1 110 ? -6.605 5.939 -5.230 1.00 84.88 110 GLY A O 1
ATOM 859 N N . ASP A 1 111 ? -8.253 4.432 -5.338 1.00 88.75 111 ASP A N 1
ATOM 860 C CA . ASP A 1 111 ? -8.986 4.948 -4.179 1.00 88.75 111 ASP A CA 1
ATOM 861 C C . ASP A 1 111 ? -8.358 4.438 -2.880 1.00 88.75 111 ASP A C 1
ATOM 863 O O . ASP A 1 111 ? -8.215 5.183 -1.917 1.00 88.75 111 ASP A O 1
ATOM 867 N N . LEU A 1 112 ? -7.887 3.192 -2.895 1.00 88.31 112 LEU A N 1
ATOM 868 C CA . LEU A 1 112 ? -7.178 2.571 -1.783 1.00 88.31 112 LEU A CA 1
ATOM 869 C C . LEU A 1 112 ? -5.827 3.245 -1.500 1.00 88.31 112 LEU A C 1
ATOM 871 O O . LEU A 1 112 ? -5.512 3.514 -0.344 1.00 88.31 112 LEU A O 1
ATOM 875 N N . SER A 1 113 ? -5.078 3.599 -2.550 1.00 87.31 113 SER A N 1
ATOM 876 C CA . SER A 1 113 ? -3.843 4.392 -2.444 1.00 87.31 113 SER A CA 1
ATOM 877 C C . SER A 1 113 ? -4.100 5.752 -1.779 1.00 87.31 113 SER A C 1
ATOM 879 O O . SER A 1 113 ? -3.382 6.136 -0.857 1.00 87.31 113 SER A O 1
ATOM 881 N N . LYS A 1 114 ? -5.193 6.444 -2.141 1.00 88.25 114 LYS A N 1
ATOM 882 C CA . LYS A 1 114 ? -5.585 7.701 -1.479 1.00 88.25 114 LYS A CA 1
ATOM 883 C C . LYS A 1 114 ? -5.901 7.499 0.000 1.00 88.25 114 LYS A C 1
ATOM 885 O O . LYS A 1 114 ? -5.421 8.280 0.809 1.00 88.25 114 LYS A O 1
ATOM 890 N N . VAL A 1 115 ? -6.672 6.466 0.351 1.00 88.50 115 VAL A N 1
ATOM 891 C CA . VAL A 1 115 ? -7.014 6.159 1.753 1.00 88.50 115 VAL A CA 1
ATOM 892 C C . VAL A 1 115 ? -5.750 5.910 2.578 1.00 88.50 115 VAL A C 1
ATOM 894 O O . VAL A 1 115 ? -5.589 6.513 3.634 1.00 88.50 115 VAL A O 1
ATOM 897 N N . LEU A 1 116 ? -4.833 5.078 2.076 1.00 87.88 116 LEU A N 1
ATOM 898 C CA . LEU A 1 116 ? -3.561 4.782 2.742 1.00 87.88 116 LEU A CA 1
ATOM 899 C C . LEU A 1 116 ? -2.690 6.029 2.898 1.00 87.88 116 LEU A C 1
ATOM 901 O O . LEU A 1 116 ? -2.134 6.256 3.969 1.00 87.88 116 LEU A O 1
ATOM 905 N N . LYS A 1 117 ? -2.614 6.866 1.860 1.00 87.94 117 LYS A N 1
ATOM 906 C CA . LYS A 1 117 ? -1.875 8.127 1.913 1.00 87.94 117 LYS A CA 1
ATOM 907 C C . LYS A 1 117 ? -2.460 9.083 2.952 1.00 87.94 117 LYS A C 1
ATOM 909 O O . LYS A 1 117 ? -1.711 9.634 3.748 1.00 87.94 117 LYS A O 1
ATOM 914 N N . THR A 1 118 ? -3.783 9.242 2.993 1.00 87.81 118 THR A N 1
ATOM 915 C CA . THR A 1 118 ? -4.428 10.097 3.998 1.00 87.81 118 THR A CA 1
ATOM 916 C C . THR A 1 118 ? -4.228 9.563 5.414 1.00 87.81 118 THR A C 1
ATOM 918 O O . THR A 1 118 ? -4.015 10.350 6.326 1.00 87.81 118 THR A O 1
ATOM 921 N N . LEU A 1 119 ? -4.240 8.241 5.600 1.00 85.56 119 LEU A N 1
ATOM 922 C CA . LEU A 1 119 ? -3.946 7.629 6.895 1.00 85.56 119 LEU A CA 1
ATOM 923 C C . LEU A 1 119 ? -2.494 7.860 7.327 1.00 85.56 119 LEU A C 1
ATOM 925 O O . LEU A 1 119 ? -2.224 8.090 8.501 1.00 85.56 119 LEU A O 1
ATOM 929 N N . TRP A 1 120 ? -1.559 7.802 6.378 1.00 86.12 120 TRP A N 1
ATOM 930 C CA . TRP A 1 120 ? -0.148 8.072 6.632 1.00 86.12 120 TRP A CA 1
ATOM 931 C C . TRP A 1 120 ? 0.096 9.534 7.018 1.00 86.12 120 TRP A C 1
ATOM 933 O O . TRP A 1 120 ? 0.839 9.809 7.956 1.00 86.12 120 TRP A O 1
ATOM 943 N N . GLU A 1 121 ? -0.562 10.467 6.333 1.00 88.38 121 GLU A N 1
ATOM 944 C CA . GLU A 1 121 ? -0.455 11.911 6.576 1.00 88.38 121 GLU A CA 1
ATOM 945 C C . GLU A 1 121 ? -1.207 12.375 7.841 1.00 88.38 121 GLU A C 1
ATOM 947 O O . GLU A 1 121 ? -1.016 13.507 8.278 1.00 88.38 121 GLU A O 1
ATOM 952 N N . ASP A 1 122 ? -2.032 11.524 8.464 1.00 86.81 122 ASP A N 1
ATOM 953 C CA . ASP A 1 122 ? -2.778 11.874 9.677 1.00 86.81 122 ASP A CA 1
ATOM 954 C C . ASP A 1 122 ? -1.871 11.876 10.923 1.00 86.81 122 ASP A C 1
ATOM 956 O O . ASP A 1 122 ? -1.582 10.842 11.527 1.00 86.81 122 ASP A O 1
ATOM 960 N N . GLU A 1 123 ? -1.434 13.070 11.328 1.00 88.00 123 GLU A N 1
ATOM 961 C CA . GLU A 1 123 ? -0.599 13.297 12.517 1.00 88.00 123 GLU A CA 1
ATOM 962 C C . GLU A 1 123 ? -1.318 13.022 13.843 1.00 88.00 123 GLU A C 1
ATOM 964 O O . GLU A 1 123 ? -0.670 12.923 14.884 1.00 88.00 123 GLU A O 1
ATOM 969 N N . SER A 1 124 ? -2.647 12.870 13.833 1.00 87.12 124 SER A N 1
ATOM 970 C CA . SER A 1 124 ? -3.395 12.542 15.049 1.00 87.12 124 SER A CA 1
ATOM 971 C C . SER A 1 124 ? -3.232 11.084 15.490 1.00 87.12 124 SER A C 1
ATOM 973 O O . SER A 1 124 ? -3.651 10.732 16.593 1.00 87.12 124 SER A O 1
ATOM 975 N N . LEU A 1 125 ? -2.622 10.245 14.647 1.00 84.94 125 LEU A N 1
ATOM 976 C CA . LEU A 1 125 ? -2.256 8.867 14.953 1.00 84.94 125 LEU A CA 1
ATOM 977 C C . LEU A 1 125 ? -0.750 8.763 15.218 1.00 84.94 125 LEU A C 1
ATOM 979 O O . LEU A 1 125 ? 0.080 9.363 14.527 1.00 84.94 125 LEU A O 1
ATOM 983 N N . THR A 1 126 ? -0.373 7.931 16.189 1.00 88.62 126 THR A N 1
ATOM 984 C CA . THR A 1 126 ? 1.042 7.621 16.412 1.00 88.62 126 THR A CA 1
ATOM 985 C C . THR A 1 126 ? 1.622 6.924 15.178 1.00 88.62 126 THR A C 1
ATOM 987 O O . THR A 1 126 ? 0.909 6.307 14.378 1.00 88.62 126 THR A O 1
ATOM 990 N N . LEU A 1 127 ? 2.937 7.042 14.981 1.00 85.94 127 LEU A N 1
ATOM 991 C CA . LEU A 1 127 ? 3.624 6.377 13.870 1.00 85.94 127 LEU A CA 1
ATOM 992 C C . LEU A 1 127 ? 3.398 4.857 13.898 1.00 85.94 127 LEU A C 1
ATOM 994 O O . LEU A 1 127 ? 3.121 4.255 12.863 1.00 85.94 127 LEU A O 1
ATOM 998 N N . GLU A 1 128 ? 3.452 4.259 15.088 1.00 84.12 128 GLU A N 1
ATOM 999 C CA . GLU A 1 128 ? 3.204 2.834 15.305 1.00 84.12 128 GLU A CA 1
ATOM 1000 C C . GLU A 1 128 ? 1.777 2.434 14.906 1.00 84.12 128 GLU A C 1
ATOM 1002 O O . GLU A 1 128 ? 1.598 1.500 14.125 1.00 84.12 128 GLU A O 1
ATOM 1007 N N . SER A 1 129 ? 0.757 3.185 15.339 1.00 84.69 129 SER A N 1
ATOM 1008 C CA . SER A 1 129 ? -0.634 2.914 14.954 1.00 84.69 129 SER A CA 1
ATOM 1009 C C . SER A 1 129 ? -0.845 3.029 13.444 1.00 84.69 129 SER A C 1
ATOM 1011 O O . SER A 1 129 ? -1.514 2.180 12.858 1.00 84.69 129 SER A O 1
ATOM 1013 N N . ARG A 1 130 ? -0.240 4.032 12.787 1.00 86.75 130 ARG A N 1
ATOM 1014 C CA . ARG A 1 130 ? -0.293 4.165 11.320 1.00 86.75 130 ARG A CA 1
ATOM 1015 C C . ARG A 1 130 ? 0.317 2.951 10.628 1.00 86.75 130 ARG A C 1
ATOM 1017 O O . ARG A 1 130 ? -0.288 2.417 9.701 1.00 86.75 130 ARG A O 1
ATOM 1024 N N . ARG A 1 131 ? 1.483 2.487 11.086 1.00 85.75 131 ARG A N 1
ATOM 1025 C CA . ARG A 1 131 ? 2.147 1.302 10.525 1.00 85.75 131 ARG A CA 1
ATOM 1026 C C . ARG A 1 131 ? 1.325 0.034 10.715 1.00 85.75 131 ARG A C 1
ATOM 1028 O O . ARG A 1 131 ? 1.133 -0.684 9.738 1.00 85.75 131 ARG A O 1
ATOM 1035 N N . ASN A 1 132 ? 0.805 -0.202 11.918 1.00 82.81 132 ASN A N 1
ATOM 1036 C CA . ASN A 1 132 ? -0.013 -1.380 12.209 1.00 82.81 132 ASN A CA 1
ATOM 1037 C C . ASN A 1 132 ? -1.277 -1.405 11.342 1.00 82.81 132 ASN A C 1
ATOM 1039 O O . ASN A 1 132 ? -1.549 -2.406 10.690 1.00 82.81 132 ASN A O 1
ATOM 1043 N N . LEU A 1 133 ? -1.982 -0.277 11.216 1.00 84.25 133 LEU A N 1
ATOM 1044 C CA . LEU A 1 133 ? -3.170 -0.198 10.361 1.00 84.25 133 LEU A CA 1
ATOM 1045 C C . LEU A 1 133 ? -2.849 -0.441 8.884 1.00 84.25 133 LEU A C 1
ATOM 1047 O O . LEU A 1 133 ? -3.599 -1.135 8.195 1.00 84.25 133 LEU A O 1
ATOM 1051 N N . ILE A 1 134 ? -1.745 0.115 8.376 1.00 86.94 134 ILE A N 1
ATOM 1052 C CA . ILE A 1 134 ? -1.305 -0.122 6.995 1.00 86.94 134 ILE A CA 1
ATOM 1053 C C . ILE A 1 134 ? -0.963 -1.602 6.793 1.00 86.94 134 ILE A C 1
ATOM 1055 O O . ILE A 1 134 ? -1.403 -2.190 5.802 1.00 86.94 134 ILE A O 1
ATOM 1059 N N . ALA A 1 135 ? -0.230 -2.210 7.728 1.00 85.56 135 ALA A N 1
ATOM 1060 C CA . ALA A 1 135 ? 0.139 -3.622 7.687 1.00 85.56 135 ALA A CA 1
ATOM 1061 C C . ALA A 1 135 ? -1.097 -4.534 7.699 1.00 85.56 135 ALA A C 1
ATOM 1063 O O . ALA A 1 135 ? -1.217 -5.401 6.832 1.00 85.56 135 ALA A O 1
ATOM 1064 N N . ASP A 1 136 ? -2.056 -4.281 8.589 1.00 82.56 136 ASP A N 1
ATOM 1065 C CA . ASP A 1 136 ? -3.311 -5.035 8.668 1.00 82.56 136 ASP A CA 1
ATOM 1066 C C . ASP A 1 136 ? -4.119 -4.901 7.375 1.00 82.56 136 ASP A C 1
ATOM 1068 O O . ASP A 1 136 ? -4.608 -5.886 6.816 1.00 82.56 136 ASP A O 1
ATOM 1072 N N . THR A 1 137 ? -4.206 -3.683 6.835 1.00 84.56 137 THR A N 1
ATOM 1073 C CA . THR A 1 137 ? -4.922 -3.431 5.579 1.00 84.56 137 THR A CA 1
ATOM 1074 C C . THR A 1 137 ? -4.261 -4.170 4.413 1.00 84.56 137 THR A C 1
ATOM 1076 O O . THR A 1 137 ? -4.950 -4.795 3.602 1.00 84.56 137 THR A O 1
ATOM 1079 N N . LEU A 1 138 ? -2.927 -4.147 4.330 1.00 87.12 138 LEU A N 1
ATOM 1080 C CA . LEU A 1 138 ? -2.153 -4.882 3.327 1.00 87.12 138 LEU A CA 1
ATOM 1081 C C . LEU A 1 138 ? -2.333 -6.394 3.466 1.00 87.12 138 LEU A C 1
ATOM 1083 O O . LEU A 1 138 ? -2.527 -7.071 2.457 1.00 87.12 138 LEU A O 1
ATOM 1087 N N . MET A 1 139 ? -2.324 -6.917 4.692 1.00 85.31 139 MET A N 1
ATOM 1088 C CA . MET A 1 139 ? -2.540 -8.335 4.967 1.00 85.31 139 MET A CA 1
ATOM 1089 C C . MET A 1 139 ? -3.923 -8.777 4.489 1.00 85.31 139 MET A C 1
ATOM 1091 O O . MET A 1 139 ? -4.039 -9.749 3.740 1.00 85.31 139 MET A O 1
ATOM 1095 N N . VAL A 1 140 ? -4.975 -8.028 4.813 1.00 83.31 140 VAL A N 1
ATOM 1096 C CA . VAL A 1 140 ? -6.329 -8.372 4.364 1.00 83.31 140 VAL A CA 1
ATOM 1097 C C . VAL A 1 140 ? -6.482 -8.242 2.844 1.00 83.31 140 VAL A C 1
ATOM 1099 O O . VAL A 1 140 ? -7.170 -9.044 2.199 1.00 83.31 140 VAL A O 1
ATOM 1102 N N . LEU A 1 141 ? -5.815 -7.261 2.236 1.00 85.19 141 LEU A N 1
ATOM 1103 C CA . LEU A 1 141 ? -5.776 -7.133 0.783 1.00 85.19 141 LEU A CA 1
ATOM 1104 C C . LEU A 1 141 ? -4.972 -8.243 0.122 1.00 85.19 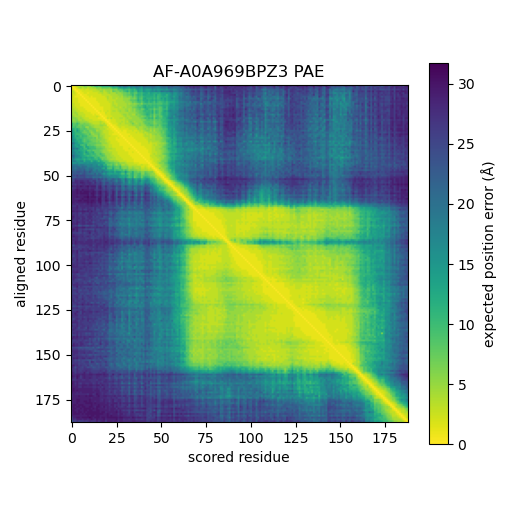141 LEU A C 1
ATOM 1106 O O . LEU A 1 141 ? -5.328 -8.632 -0.983 1.00 85.19 141 LEU A O 1
ATOM 1110 N N . SER A 1 142 ? -3.939 -8.785 0.764 1.00 88.00 142 SER A N 1
ATOM 1111 C CA . SER A 1 142 ? -3.153 -9.887 0.204 1.00 88.00 142 SER A CA 1
ATOM 1112 C C . SER A 1 142 ? -4.008 -11.134 -0.031 1.00 88.00 142 SER A C 1
ATOM 1114 O O . SER A 1 142 ? -3.861 -11.786 -1.062 1.00 88.00 142 SER A O 1
ATOM 1116 N N . ALA A 1 143 ? -4.980 -11.390 0.853 1.00 84.00 143 ALA A N 1
ATOM 1117 C CA . ALA A 1 143 ? -5.897 -12.519 0.736 1.00 84.00 143 ALA A CA 1
ATOM 1118 C C . ALA A 1 143 ? -6.920 -12.343 -0.400 1.00 84.00 143 ALA A C 1
ATOM 1120 O O . ALA A 1 143 ? -7.279 -13.306 -1.071 1.00 84.00 143 ALA A O 1
ATOM 1121 N N . ASN A 1 144 ? -7.393 -11.112 -0.632 1.00 81.00 144 ASN A N 1
ATOM 1122 C CA . ASN A 1 144 ? -8.508 -10.845 -1.552 1.00 81.00 144 ASN A CA 1
ATOM 1123 C C . ASN A 1 144 ? -8.079 -10.264 -2.913 1.00 81.00 144 ASN A C 1
ATOM 1125 O O . ASN A 1 144 ? -8.750 -10.458 -3.925 1.00 81.00 144 ASN A O 1
ATOM 1129 N N . LYS A 1 145 ? -6.997 -9.483 -2.933 1.00 83.44 145 LYS A N 1
ATOM 1130 C CA . LYS A 1 145 ? -6.487 -8.686 -4.059 1.00 83.44 145 LYS A CA 1
ATOM 1131 C C . LYS A 1 145 ? -4.946 -8.620 -4.015 1.00 83.44 145 LYS A C 1
ATOM 1133 O O . LYS A 1 145 ? -4.387 -7.528 -3.862 1.00 83.44 145 LYS A O 1
ATOM 1138 N N . PRO A 1 146 ? -4.234 -9.747 -4.199 1.00 86.31 146 PRO A N 1
ATOM 1139 C CA . PRO A 1 146 ? -2.779 -9.818 -4.021 1.00 86.31 146 PRO A CA 1
ATOM 1140 C C . PRO A 1 146 ? -2.016 -8.827 -4.910 1.00 86.31 146 PRO A C 1
ATOM 1142 O O . PRO A 1 146 ? -1.098 -8.159 -4.446 1.00 86.31 146 PRO A O 1
ATOM 1145 N N . ALA A 1 147 ? -2.447 -8.634 -6.161 1.00 81.06 147 ALA A N 1
ATOM 1146 C CA . ALA A 1 147 ? -1.836 -7.655 -7.064 1.00 81.06 147 ALA A CA 1
ATOM 1147 C C . ALA A 1 147 ? -1.960 -6.207 -6.550 1.00 81.06 147 ALA A C 1
ATOM 1149 O O . ALA A 1 147 ? -1.033 -5.412 -6.690 1.00 81.06 147 ALA A O 1
ATOM 1150 N N . THR A 1 148 ? -3.094 -5.860 -5.930 1.00 84.75 148 THR A N 1
ATOM 1151 C CA . THR A 1 148 ? -3.297 -4.541 -5.316 1.00 84.75 148 THR A CA 1
ATOM 1152 C C . THR A 1 148 ? -2.458 -4.397 -4.052 1.00 84.75 148 THR A C 1
ATOM 1154 O O . THR A 1 148 ? -1.835 -3.357 -3.874 1.00 84.75 148 THR A O 1
ATOM 1157 N N . ALA A 1 149 ? -2.385 -5.438 -3.219 1.00 88.69 149 ALA A N 1
ATOM 1158 C CA . ALA A 1 149 ? -1.554 -5.439 -2.019 1.00 88.69 149 ALA A CA 1
ATOM 1159 C C . ALA A 1 149 ? -0.069 -5.224 -2.350 1.00 88.69 149 ALA A C 1
ATOM 1161 O O . ALA A 1 149 ? 0.558 -4.362 -1.751 1.00 88.69 149 ALA A O 1
ATOM 1162 N N . VAL A 1 150 ? 0.476 -5.921 -3.354 1.00 86.44 150 VAL A N 1
ATOM 1163 C CA . VAL A 1 150 ? 1.877 -5.747 -3.787 1.00 86.44 150 VAL A CA 1
ATOM 1164 C C . VAL A 1 150 ? 2.133 -4.335 -4.314 1.00 86.44 150 VAL A C 1
ATOM 1166 O O . VAL A 1 150 ? 3.138 -3.716 -3.965 1.00 86.44 150 VAL A O 1
ATOM 1169 N N . ALA A 1 151 ? 1.224 -3.800 -5.133 1.00 84.12 151 ALA A N 1
ATOM 1170 C CA . ALA A 1 151 ? 1.370 -2.449 -5.667 1.00 84.12 151 ALA A CA 1
ATOM 1171 C C . ALA A 1 151 ? 1.343 -1.386 -4.557 1.00 84.12 151 ALA A C 1
ATOM 1173 O O . ALA A 1 151 ? 2.161 -0.469 -4.566 1.00 84.12 151 ALA A O 1
ATOM 1174 N N . LEU A 1 152 ? 0.435 -1.532 -3.590 1.00 85.00 152 LEU A N 1
ATOM 1175 C CA . LEU A 1 152 ? 0.340 -0.638 -2.438 1.00 85.00 152 LEU A CA 1
ATOM 1176 C C . LEU A 1 152 ? 1.518 -0.804 -1.485 1.00 85.00 152 LEU A C 1
ATOM 1178 O O . LEU A 1 152 ? 2.002 0.191 -0.965 1.00 85.00 152 LEU A O 1
ATOM 1182 N N . PHE A 1 153 ? 2.021 -2.025 -1.299 1.00 87.12 153 PHE A N 1
ATOM 1183 C CA . PHE A 1 153 ? 3.227 -2.277 -0.520 1.00 87.12 153 PHE A CA 1
ATOM 1184 C C . PHE A 1 153 ? 4.416 -1.521 -1.120 1.00 87.12 153 PHE A C 1
ATOM 1186 O O . PHE A 1 153 ? 5.065 -0.759 -0.414 1.00 87.12 153 PHE A O 1
ATOM 1193 N N . ALA A 1 154 ? 4.633 -1.635 -2.434 1.00 84.94 154 ALA A N 1
ATOM 1194 C CA . ALA A 1 154 ? 5.701 -0.926 -3.143 1.00 84.94 154 ALA A CA 1
ATOM 1195 C C . ALA A 1 154 ? 5.535 0.607 -3.145 1.00 84.94 154 ALA A C 1
ATOM 1197 O O . ALA A 1 154 ? 6.515 1.346 -3.254 1.00 84.94 154 ALA A O 1
ATOM 1198 N N . GLU A 1 155 ? 4.298 1.103 -3.068 1.00 80.69 155 GLU A N 1
ATOM 1199 C CA . GLU A 1 155 ? 4.018 2.532 -2.903 1.00 80.69 155 GLU A CA 1
ATOM 1200 C C . GLU A 1 155 ? 4.316 2.978 -1.467 1.00 80.69 155 GLU A C 1
ATOM 1202 O O . GLU A 1 155 ? 5.046 3.944 -1.259 1.00 80.69 155 GLU A O 1
ATOM 1207 N N . SER A 1 156 ? 3.844 2.215 -0.480 1.00 79.06 156 SER A N 1
ATOM 1208 C CA . SER A 1 156 ? 4.070 2.484 0.937 1.00 79.06 156 SER A CA 1
ATOM 1209 C C . SER A 1 156 ? 5.535 2.351 1.332 1.00 79.06 156 SER A C 1
ATOM 1211 O O . SER A 1 156 ? 5.989 3.132 2.149 1.00 79.06 156 SER A O 1
ATOM 1213 N N . SER A 1 157 ? 6.314 1.456 0.718 1.00 78.25 157 SER A N 1
ATOM 1214 C CA . SER A 1 157 ? 7.741 1.269 1.009 1.00 78.25 157 SER A CA 1
ATOM 1215 C C . SER A 1 157 ? 8.607 2.443 0.556 1.00 78.25 157 SER A C 1
ATOM 1217 O O . SER A 1 157 ? 9.767 2.531 0.932 1.00 78.25 157 SER A O 1
ATOM 1219 N N . LYS A 1 158 ? 8.081 3.328 -0.298 1.00 71.88 158 LYS A N 1
ATOM 1220 C CA . LYS A 1 158 ? 8.742 4.602 -0.615 1.00 71.88 158 LYS A CA 1
ATOM 1221 C C . LYS A 1 158 ? 8.492 5.653 0.463 1.00 71.88 158 LYS A C 1
ATOM 1223 O O . LYS A 1 158 ? 9.277 6.583 0.582 1.00 71.88 158 LYS A O 1
ATOM 1228 N N . SER A 1 159 ? 7.382 5.529 1.189 1.00 66.25 159 SER A N 1
ATOM 1229 C CA . SER A 1 159 ? 6.971 6.444 2.260 1.00 66.25 159 SER A CA 1
ATOM 1230 C C . SER A 1 159 ? 7.398 5.959 3.648 1.00 66.25 159 SER A C 1
ATOM 1232 O O . SER A 1 159 ? 7.650 6.772 4.530 1.00 66.25 159 SER A O 1
ATOM 1234 N N . LEU A 1 160 ? 7.491 4.645 3.830 1.00 62.59 160 LEU A N 1
ATOM 1235 C CA . LEU A 1 160 ? 8.067 3.961 4.973 1.00 62.59 160 LEU A CA 1
ATOM 1236 C C . LEU A 1 160 ? 9.559 3.797 4.685 1.00 62.59 160 LEU A C 1
ATOM 1238 O O . LEU A 1 160 ? 9.931 2.945 3.881 1.00 62.59 160 LEU A O 1
ATOM 1242 N N . GLU A 1 161 ? 10.420 4.599 5.310 1.00 62.34 161 GLU A N 1
ATOM 1243 C CA . GLU A 1 161 ? 11.850 4.281 5.339 1.00 62.34 161 GLU A CA 1
ATOM 1244 C C . GLU A 1 161 ? 12.013 2.851 5.878 1.00 62.34 161 GLU A C 1
ATOM 1246 O O . GLU A 1 161 ? 11.575 2.519 6.981 1.00 62.34 161 GLU A O 1
ATOM 1251 N N . PHE A 1 162 ? 12.545 1.968 5.032 1.00 50.25 162 PHE A N 1
ATOM 1252 C CA . PHE A 1 162 ? 12.446 0.514 5.197 1.00 50.25 162 PHE A CA 1
ATOM 1253 C C . PHE A 1 162 ? 13.188 -0.011 6.438 1.00 50.25 162 PHE A C 1
ATOM 1255 O O . PHE A 1 162 ? 12.865 -1.094 6.927 1.00 50.25 162 PHE A O 1
ATOM 1262 N N . ASP A 1 163 ? 14.125 0.776 6.973 1.00 54.72 163 ASP A N 1
ATOM 1263 C CA . ASP A 1 163 ? 14.915 0.454 8.168 1.00 54.72 163 ASP A CA 1
ATOM 1264 C C . ASP A 1 163 ? 14.063 0.285 9.435 1.00 54.72 163 ASP A C 1
ATOM 1266 O O . ASP A 1 163 ? 14.518 -0.307 10.409 1.00 54.72 163 ASP A O 1
ATOM 1270 N N . ASP A 1 164 ? 12.812 0.746 9.416 1.00 55.12 164 ASP A N 1
ATOM 1271 C CA . ASP A 1 164 ? 11.950 0.777 10.597 1.00 55.12 164 ASP A CA 1
ATOM 1272 C C . ASP A 1 164 ? 10.786 -0.243 10.536 1.00 55.12 164 ASP A C 1
ATOM 1274 O O . ASP A 1 164 ? 10.042 -0.427 11.499 1.00 55.12 164 ASP A O 1
ATOM 1278 N N . ILE A 1 165 ? 10.625 -0.951 9.406 1.00 53.00 165 ILE A N 1
ATOM 1279 C CA . ILE A 1 165 ? 9.607 -2.008 9.225 1.00 53.00 165 ILE A CA 1
ATOM 1280 C C . ILE A 1 165 ? 10.084 -3.335 9.835 1.00 53.00 165 ILE A C 1
ATOM 1282 O O . ILE A 1 165 ? 9.284 -4.101 10.368 1.00 53.00 165 ILE A O 1
ATOM 1286 N N . THR A 1 166 ? 11.391 -3.605 9.807 1.00 56.78 166 THR A N 1
ATOM 1287 C CA . THR A 1 166 ? 12.000 -4.799 10.424 1.00 56.78 166 THR A CA 1
ATOM 1288 C C . THR A 1 166 ? 11.890 -4.805 11.952 1.00 56.78 166 THR A C 1
ATOM 1290 O O . THR A 1 166 ? 11.970 -5.873 12.554 1.00 56.78 166 THR A O 1
ATOM 1293 N N . ASN A 1 167 ? 11.646 -3.641 12.564 1.00 55.69 167 ASN A N 1
ATOM 1294 C CA . ASN A 1 167 ? 11.407 -3.467 13.999 1.00 55.69 167 ASN A CA 1
ATOM 1295 C C . ASN A 1 167 ? 9.923 -3.457 14.394 1.00 55.69 167 ASN A C 1
ATOM 1297 O O . ASN A 1 167 ? 9.613 -3.229 15.564 1.00 55.69 167 ASN A O 1
ATOM 1301 N N . LEU A 1 168 ? 8.991 -3.709 13.466 1.00 58.22 168 LEU A N 1
ATOM 1302 C CA . LEU A 1 168 ? 7.580 -3.841 13.822 1.00 58.22 168 LEU A CA 1
ATOM 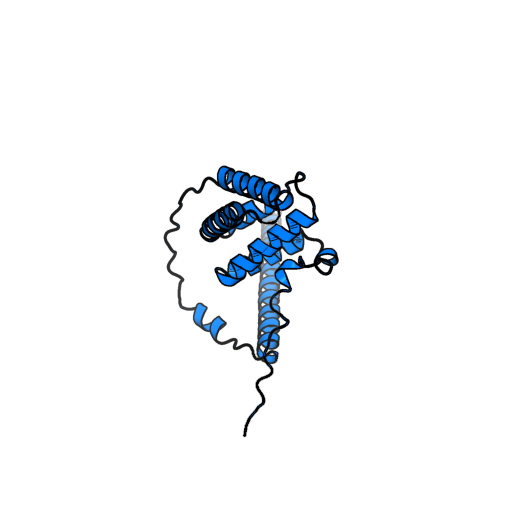1303 C C . LEU A 1 168 ? 7.386 -5.064 14.722 1.00 58.22 168 LEU A C 1
ATOM 1305 O O . LEU A 1 168 ? 7.373 -6.211 14.272 1.00 58.22 168 LEU A O 1
ATOM 1309 N N . SER A 1 169 ? 7.221 -4.808 16.018 1.00 56.09 169 SER A N 1
ATOM 1310 C CA . SER A 1 169 ? 6.759 -5.803 16.970 1.00 56.09 169 SER A CA 1
ATOM 1311 C C . SER A 1 169 ? 5.320 -6.157 16.620 1.00 56.09 169 SER A C 1
ATOM 1313 O O . SER A 1 169 ? 4.396 -5.410 16.939 1.00 56.09 169 SER A O 1
ATOM 1315 N N . PHE A 1 170 ? 5.124 -7.293 15.951 1.00 56.22 170 PHE A N 1
ATOM 1316 C CA . PHE A 1 170 ? 3.787 -7.838 15.747 1.00 56.22 170 PHE A CA 1
ATOM 1317 C C . PHE A 1 170 ? 3.088 -7.957 17.109 1.00 56.22 170 PHE A C 1
ATOM 1319 O O . PHE A 1 170 ? 3.653 -8.559 18.032 1.00 56.22 170 PHE A O 1
ATOM 1326 N N . PRO A 1 171 ? 1.889 -7.375 17.275 1.00 57.12 171 PRO A N 1
ATOM 1327 C CA . PRO A 1 171 ? 1.231 -7.376 18.565 1.00 57.12 171 PRO A CA 1
ATOM 1328 C C . PRO A 1 171 ? 0.939 -8.813 19.026 1.00 57.12 171 PRO A C 1
ATOM 1330 O O . PRO A 1 171 ? 0.526 -9.678 18.250 1.00 57.12 171 PRO A O 1
ATOM 1333 N N . ARG A 1 172 ? 1.189 -9.073 20.319 1.00 53.47 172 ARG A N 1
ATOM 1334 C CA . ARG A 1 172 ? 1.221 -10.419 20.932 1.00 53.47 172 ARG A CA 1
ATOM 1335 C C . ARG A 1 172 ? -0.048 -11.251 20.697 1.00 53.47 172 ARG A C 1
ATOM 1337 O O . ARG A 1 172 ? 0.039 -12.475 20.661 1.00 53.47 172 ARG A O 1
ATOM 1344 N N . HIS A 1 173 ? -1.202 -10.613 20.495 1.00 55.78 173 HIS A N 1
ATOM 1345 C CA . HIS A 1 173 ? -2.471 -11.302 20.239 1.00 55.78 173 HIS A CA 1
ATOM 1346 C C . HIS A 1 173 ? -2.510 -12.052 18.893 1.00 55.78 173 HIS A C 1
ATOM 1348 O O . HIS A 1 173 ? -3.320 -12.960 18.735 1.00 55.78 173 HIS A O 1
ATOM 1354 N N . TRP A 1 174 ? -1.588 -11.772 17.962 1.00 55.25 174 TRP A N 1
ATOM 1355 C CA . TRP A 1 174 ? -1.449 -12.525 16.706 1.00 55.25 174 TRP A CA 1
ATOM 1356 C C . TRP A 1 174 ? -0.403 -13.652 16.752 1.00 55.25 174 TRP A C 1
ATOM 1358 O O . TRP A 1 174 ? -0.313 -14.438 15.811 1.00 55.25 174 TRP A O 1
ATOM 1368 N N . GLN A 1 175 ? 0.348 -13.821 17.851 1.00 55.25 175 GLN A N 1
ATOM 1369 C CA . GLN A 1 175 ? 1.247 -14.979 18.037 1.00 55.25 175 GLN A CA 1
ATOM 1370 C C . GLN A 1 175 ? 0.511 -16.276 18.430 1.00 55.25 175 GLN A C 1
ATOM 1372 O O . GLN A 1 175 ? 1.130 -17.331 18.565 1.00 55.25 175 GLN A O 1
ATOM 1377 N N . VAL A 1 176 ? -0.817 -16.231 18.575 1.00 53.66 176 VAL A N 1
ATOM 1378 C CA . VAL A 1 176 ? -1.643 -17.326 19.116 1.00 53.66 176 VAL A CA 1
ATOM 1379 C C . VAL A 1 176 ? -1.708 -18.567 18.195 1.00 53.66 176 VAL A C 1
ATOM 1381 O O . VAL A 1 176 ? -2.170 -19.624 18.613 1.00 53.66 176 VAL A O 1
ATOM 1384 N N . GLY A 1 177 ? -1.171 -18.511 16.971 1.00 52.66 177 GLY A N 1
ATOM 1385 C CA . GLY A 1 177 ? -1.248 -19.617 16.003 1.00 52.66 177 GLY A CA 1
ATOM 1386 C C . GLY A 1 177 ? -0.066 -20.597 15.934 1.00 52.66 177 GLY A C 1
ATOM 1387 O O . GLY A 1 177 ? -0.220 -21.650 15.322 1.00 52.66 177 GLY A O 1
ATOM 1388 N N . GLN A 1 178 ? 1.110 -20.306 16.508 1.00 50.88 178 GLN A N 1
ATOM 1389 C CA . GLN A 1 178 ? 2.314 -21.128 16.242 1.00 50.88 178 GLN A CA 1
ATOM 1390 C C . GLN A 1 178 ? 2.561 -22.290 17.225 1.00 50.88 178 GLN A C 1
ATOM 1392 O O . GLN A 1 178 ? 3.344 -23.183 16.916 1.00 50.88 178 GLN A O 1
ATOM 1397 N N . ASN A 1 179 ? 1.864 -22.352 18.365 1.00 53.72 179 ASN A N 1
ATOM 1398 C CA . ASN A 1 179 ? 2.145 -23.347 19.416 1.00 53.72 179 ASN A CA 1
ATOM 1399 C C . ASN A 1 179 ? 1.302 -24.635 19.362 1.00 53.72 179 ASN A C 1
ATOM 1401 O O . ASN A 1 179 ? 1.278 -25.393 20.328 1.00 53.72 179 ASN A O 1
ATOM 1405 N N . SER A 1 180 ? 0.613 -24.928 18.258 1.00 54.06 180 SER A N 1
ATOM 1406 C CA . SER A 1 180 ? -0.193 -26.156 18.156 1.00 54.06 180 SER A CA 1
ATOM 1407 C C . SER A 1 180 ? -0.141 -26.804 16.775 1.00 54.06 180 SER A C 1
ATOM 1409 O O . SER A 1 180 ? -1.163 -27.127 16.180 1.00 54.06 180 SER A O 1
ATOM 1411 N N . ILE A 1 181 ? 1.067 -27.060 16.268 1.00 57.78 181 ILE A N 1
ATOM 1412 C CA . ILE A 1 181 ? 1.241 -28.121 15.271 1.00 57.78 181 ILE A CA 1
ATOM 1413 C C . ILE A 1 181 ? 1.378 -29.429 16.063 1.00 57.78 181 ILE A C 1
ATOM 1415 O O . ILE A 1 181 ? 2.448 -29.670 16.626 1.00 57.78 181 ILE A O 1
ATOM 1419 N N . PRO A 1 182 ? 0.334 -30.276 16.170 1.00 59.88 182 PRO A N 1
ATOM 1420 C CA . PRO A 1 182 ? 0.515 -31.616 16.697 1.00 59.88 182 PRO A CA 1
ATOM 1421 C C . PRO A 1 182 ? 1.475 -32.343 15.758 1.00 59.88 182 PRO A C 1
ATOM 1423 O O . PRO A 1 182 ? 1.162 -32.593 14.592 1.00 59.88 182 PRO A O 1
ATOM 1426 N N . SER A 1 183 ? 2.661 -32.656 16.267 1.00 61.66 183 SER A N 1
ATOM 1427 C CA . SER A 1 183 ? 3.625 -33.552 15.647 1.00 61.66 183 SER A CA 1
ATOM 1428 C C . SER A 1 183 ? 2.954 -34.908 15.442 1.00 61.66 183 SER A C 1
ATOM 1430 O O . SER A 1 183 ? 2.937 -35.761 16.327 1.00 61.66 183 SER A O 1
ATOM 1432 N N . ARG A 1 184 ? 2.335 -35.105 14.273 1.00 60.28 184 ARG A N 1
ATOM 1433 C CA . ARG A 1 184 ? 1.841 -36.421 13.877 1.00 60.28 184 ARG A CA 1
ATOM 1434 C C . ARG A 1 184 ? 3.058 -37.339 13.730 1.00 60.28 184 ARG A C 1
ATOM 1436 O O . ARG A 1 184 ? 3.933 -37.022 12.922 1.00 60.28 184 ARG A O 1
ATOM 1443 N N . PRO A 1 185 ? 3.145 -38.445 14.488 1.00 67.69 185 PRO A N 1
ATOM 1444 C CA . PRO A 1 185 ? 4.176 -39.437 14.249 1.00 67.69 185 PRO A CA 1
ATOM 1445 C C . PRO A 1 185 ? 3.936 -40.035 12.862 1.00 67.69 185 PRO A C 1
ATOM 1447 O O . PRO A 1 185 ? 2.834 -40.489 12.551 1.00 67.69 185 PRO A O 1
ATOM 1450 N N . TRP A 1 186 ? 4.962 -39.987 12.019 1.00 62.47 186 TRP A N 1
ATOM 1451 C CA . TRP A 1 186 ? 4.996 -40.732 10.770 1.00 62.47 186 TRP A CA 1
ATOM 1452 C C . TRP A 1 186 ? 4.938 -42.222 11.120 1.00 62.47 186 TRP A C 1
ATOM 1454 O O . TRP A 1 186 ? 5.854 -42.746 11.751 1.00 62.47 186 TRP A O 1
ATOM 1464 N N . ILE A 1 187 ? 3.833 -42.879 10.775 1.00 70.56 187 ILE A N 1
ATOM 1465 C CA . ILE A 1 187 ? 3.688 -44.330 10.868 1.00 70.56 187 ILE A CA 1
ATOM 1466 C C . ILE A 1 187 ? 3.883 -44.888 9.460 1.00 70.56 187 ILE A C 1
ATOM 1468 O O . ILE A 1 187 ? 3.076 -44.572 8.589 1.00 70.56 187 ILE A O 1
ATOM 1472 N N . GLY A 1 188 ? 4.901 -45.744 9.314 1.00 62.69 188 GLY A N 1
ATOM 1473 C CA . GLY A 1 188 ? 5.001 -46.803 8.298 1.00 62.69 188 GLY A CA 1
ATOM 1474 C C . GLY A 1 188 ? 5.444 -46.370 6.916 1.00 62.69 188 GLY A C 1
ATOM 1475 O O . GLY A 1 188 ? 4.546 -46.105 6.092 1.00 62.69 188 GLY A O 1
#

Sequence (188 aa):
MKISLTLSVIILAVGFWLGATQHHKLSDLRSNHQKSLSIAEKMGVSTDFVDQKAGDKEPRRPRDQTTVDLKALISKFTALAKELVTSEDDPRLEKRTAELIKQIGRLGQGDLSKVLKTLWEDESLTLESRRNLIADTLMVLSANKPATAVALFAESSKSLEFDDITNLSFPRHWQVGQNSIPSRPWIG

Solvent-accessible surface area (backbone atoms only — not comparable to full-atom values): 11448 Å² total; per-residue (Å²): 119,71,67,62,56,56,52,54,52,52,55,51,52,55,52,50,53,55,54,53,56,52,52,52,53,53,50,52,51,51,53,52,50,52,51,52,50,57,51,37,49,76,70,69,44,82,65,71,72,65,69,65,57,79,75,59,76,70,74,79,66,80,76,78,72,71,79,68,56,60,67,64,51,45,54,52,50,55,50,48,55,53,48,58,76,75,45,87,89,50,76,68,53,55,56,51,52,54,51,51,49,55,53,56,71,69,48,52,66,74,56,48,52,49,47,53,50,53,51,66,69,39,78,92,49,56,72,65,57,40,51,52,53,51,51,52,52,38,53,59,29,43,78,78,36,45,72,53,24,52,53,49,48,63,54,46,53,75,72,40,68,67,87,59,62,84,68,61,75,76,60,72,86,72,61,77,75,75,87,71,74,79,81,73,77,88,78,133

Nearest PDB structures (foldseek):
  3pz2-assembly1_A  TM=3.639E-01  e=2.534E+00  Rattus norvegicus
  5jsb-assembly1_B  TM=2.957E-01  e=5.015E+00  synthetic construct
  8xdj-assembly1_C  TM=3.417E-01  e=8.368E+00  Legionella pneumophila

Mean predicted aligned error: 15.42 Å

Radius of gyration: 24.26 Å; Cα contacts (8 Å, |Δi|>4): 51; chains: 1; bounding box: 41×78×69 Å